Protein AF-A0A812S3Z8-F1 (afdb_monomer_lite)

Sequence (239 aa):
MDRTKMRLLTLVIVAVAAQEDAPPATSEAKTRRPIISTDILHGTAELFYDVYDSLHSKFLKAHIDKHSATLSASVSGILPDDPIVEVCKKLQCDASQVKDVHKTTQEKALEAWEAVKLKSTELQQQMTTYTHFVVDTFETALPQYAGLIVRTPGNLVLFVLYIAAAVYALVKLALVAFWIFWTLLCCLCCCGCCCLRRKSSKVAEDTSKKNGKASKAAEKGKAATAPAKETNKSNNKKK

Secondary structure (DSSP, 8-state):
--HHHHHHHHHHHHHHHTT------------PPPSS-HHHHHHHHHHHHHHHHHHIIIIIHHHHHHHHHHHHHHHHTTS-SSHHHHHHHHTT--HHHHHHHHHHHHHHHHHHHHHHHHHHHHHHHHHHHHHHHHHHHHHHH-GGGTT-S---HHHHHHHHHHHHHHHHHHHHHHHHHHHHHHHHHHHIIIIIIITTGGGS------------------------PPPP-----------

pLDDT: mean 72.19, std 15.16, range [44.44, 97.06]

Structure (mmCIF, N/CA/C/O backbone):
data_AF-A0A812S3Z8-F1
#
_entry.id   AF-A0A812S3Z8-F1
#
loop_
_atom_site.group_PDB
_atom_site.id
_atom_site.type_symbol
_atom_site.label_atom_id
_atom_site.label_alt_id
_atom_site.label_comp_id
_atom_site.label_asym_id
_atom_site.label_entity_id
_atom_site.label_seq_id
_atom_site.pdbx_PDB_ins_code
_atom_site.Cartn_x
_atom_site.Cartn_y
_atom_site.Cartn_z
_atom_site.occupancy
_atom_site.B_iso_or_equiv
_atom_site.auth_seq_id
_atom_site.auth_comp_id
_atom_site.auth_asym_id
_atom_site.auth_atom_id
_atom_site.pdbx_PDB_model_num
ATOM 1 N N . MET A 1 1 ? 31.245 -19.560 4.945 1.00 50.62 1 MET A N 1
ATOM 2 C CA . MET A 1 1 ? 30.011 -19.193 4.218 1.00 50.62 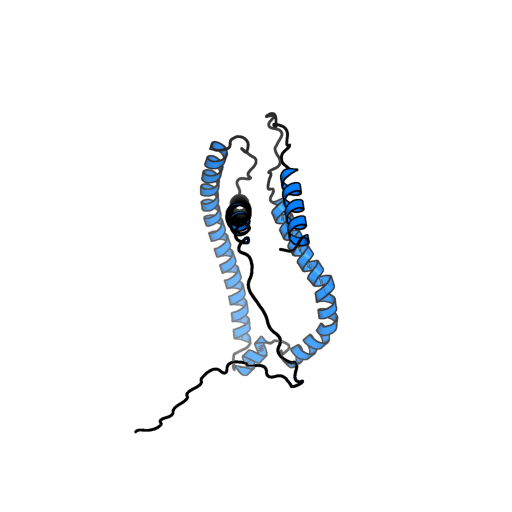1 MET A CA 1
ATOM 3 C C . MET A 1 1 ? 29.329 -20.488 3.808 1.00 50.62 1 MET A C 1
ATOM 5 O O . MET A 1 1 ? 29.957 -21.290 3.127 1.00 50.62 1 MET A O 1
ATOM 9 N N . ASP A 1 2 ? 28.132 -20.753 4.332 1.00 66.38 2 ASP A N 1
ATOM 10 C CA . ASP A 1 2 ? 27.430 -22.033 4.169 1.00 66.38 2 ASP A CA 1
ATOM 11 C C . ASP A 1 2 ? 27.135 -22.354 2.701 1.00 66.38 2 ASP A C 1
ATOM 13 O O . ASP A 1 2 ? 26.496 -21.567 1.998 1.00 66.38 2 ASP A O 1
ATOM 17 N N . ARG A 1 3 ? 27.554 -23.540 2.244 1.00 67.56 3 ARG A N 1
ATOM 18 C CA . ARG A 1 3 ? 27.317 -24.018 0.868 1.00 67.56 3 ARG A CA 1
ATOM 19 C C . ARG A 1 3 ? 25.825 -24.092 0.522 1.00 67.56 3 ARG A C 1
ATOM 21 O O . ARG A 1 3 ? 25.459 -23.959 -0.642 1.00 67.56 3 ARG A O 1
ATOM 28 N N . THR A 1 4 ? 24.965 -24.250 1.523 1.00 67.69 4 THR A N 1
ATOM 29 C CA . THR A 1 4 ? 23.501 -24.213 1.399 1.00 67.69 4 THR A CA 1
ATOM 30 C C . THR A 1 4 ? 22.976 -22.818 1.066 1.00 67.69 4 THR A C 1
ATOM 32 O O . THR A 1 4 ? 22.116 -22.697 0.198 1.00 67.69 4 THR A O 1
ATOM 35 N N . LYS A 1 5 ? 23.539 -21.754 1.654 1.00 63.69 5 LYS A N 1
ATOM 36 C CA . LYS A 1 5 ? 23.155 -20.367 1.328 1.00 63.69 5 LYS A CA 1
ATOM 37 C C . LYS A 1 5 ? 23.572 -19.982 -0.091 1.00 63.69 5 LYS A C 1
ATOM 39 O O . LYS A 1 5 ? 22.833 -19.284 -0.773 1.00 63.69 5 LYS A O 1
ATOM 44 N N . MET A 1 6 ? 24.719 -20.486 -0.553 1.00 63.62 6 MET A N 1
ATOM 45 C CA . MET A 1 6 ? 25.208 -20.218 -1.908 1.00 63.62 6 MET A CA 1
ATOM 46 C C . MET A 1 6 ? 24.320 -20.878 -2.972 1.00 63.62 6 MET A C 1
ATOM 48 O O . MET A 1 6 ? 23.959 -20.221 -3.939 1.00 63.62 6 MET A O 1
ATOM 52 N N . ARG A 1 7 ? 23.883 -22.128 -2.750 1.00 70.31 7 ARG A N 1
ATOM 53 C CA . ARG A 1 7 ? 22.978 -22.847 -3.668 1.00 70.31 7 ARG A CA 1
ATOM 54 C C . ARG A 1 7 ? 21.579 -22.237 -3.744 1.00 70.31 7 ARG A C 1
ATOM 56 O O . ARG A 1 7 ? 21.009 -22.186 -4.830 1.00 70.31 7 ARG A O 1
ATOM 63 N N . LEU A 1 8 ? 21.045 -21.753 -2.620 1.00 66.50 8 LEU A N 1
ATOM 64 C CA . LEU A 1 8 ? 19.741 -21.087 -2.603 1.00 66.50 8 LEU A CA 1
ATOM 65 C C . LEU A 1 8 ? 19.777 -19.783 -3.416 1.00 66.50 8 LEU A C 1
ATOM 67 O O . LEU A 1 8 ? 18.854 -19.497 -4.170 1.00 66.50 8 LEU A O 1
ATOM 71 N N . LEU A 1 9 ? 20.878 -19.031 -3.312 1.00 59.03 9 LEU A N 1
ATOM 72 C CA . LEU A 1 9 ? 21.059 -17.781 -4.047 1.00 59.03 9 LEU A CA 1
ATOM 73 C C . LEU A 1 9 ? 21.204 -18.018 -5.561 1.00 59.03 9 LEU A C 1
ATOM 75 O O . LEU A 1 9 ? 20.658 -17.256 -6.350 1.00 59.03 9 LEU A O 1
ATOM 79 N N . THR A 1 10 ? 21.885 -19.094 -5.978 1.00 61.84 10 THR A N 1
ATOM 80 C CA . THR A 1 10 ? 22.025 -19.441 -7.405 1.00 61.84 10 THR A CA 1
ATOM 81 C C . THR A 1 10 ? 20.696 -19.866 -8.033 1.00 61.84 10 THR A C 1
ATOM 83 O O . THR A 1 10 ? 20.413 -19.482 -9.163 1.00 61.84 10 THR A O 1
ATOM 86 N N . LEU A 1 11 ? 19.852 -20.607 -7.305 1.00 65.19 11 LEU A N 1
ATOM 87 C CA . LEU A 1 11 ? 18.536 -21.027 -7.803 1.00 65.19 11 LEU A CA 1
ATOM 88 C C . LEU A 1 11 ? 17.574 -19.849 -8.009 1.00 65.19 11 LEU A C 1
ATOM 90 O O . LEU A 1 11 ? 16.849 -19.827 -8.999 1.00 65.19 11 LEU A O 1
ATOM 94 N N . VAL A 1 12 ? 17.602 -18.849 -7.123 1.00 60.66 12 VAL A N 1
ATOM 95 C CA . VAL A 1 12 ? 16.755 -17.650 -7.258 1.00 60.66 12 VAL A CA 1
ATOM 96 C C . VAL A 1 12 ? 17.171 -16.800 -8.465 1.00 60.66 12 VAL A C 1
ATOM 98 O O . VAL A 1 12 ? 16.309 -16.277 -9.163 1.00 60.66 12 VAL A O 1
ATOM 101 N N . ILE A 1 13 ? 18.471 -16.704 -8.765 1.00 54.78 13 ILE A N 1
ATOM 102 C CA . ILE A 1 13 ? 18.969 -15.932 -9.918 1.00 54.78 13 ILE A CA 1
ATOM 103 C C . ILE A 1 13 ? 18.588 -16.600 -11.249 1.00 54.78 13 ILE A C 1
ATOM 105 O O . ILE A 1 13 ? 18.189 -15.911 -12.183 1.00 54.78 13 ILE A O 1
ATOM 109 N N . VAL A 1 14 ? 18.647 -17.935 -11.332 1.00 56.50 14 VAL A N 1
ATOM 110 C CA . VAL A 1 14 ? 18.248 -18.671 -12.548 1.00 56.50 14 VAL A CA 1
ATOM 111 C C . VAL A 1 14 ? 16.736 -18.588 -12.792 1.00 56.50 14 VAL A C 1
ATOM 113 O O . VAL A 1 14 ? 16.317 -18.495 -13.940 1.00 56.50 14 VAL A O 1
ATOM 116 N N . ALA A 1 15 ? 15.916 -18.553 -11.737 1.00 52.78 15 ALA A N 1
ATOM 117 C CA . ALA A 1 15 ? 14.465 -18.417 -11.876 1.00 52.78 15 ALA A CA 1
ATOM 118 C C . ALA A 1 15 ? 14.032 -17.036 -12.409 1.00 52.78 15 ALA A C 1
ATOM 120 O O . ALA A 1 15 ? 13.059 -16.955 -13.150 1.00 52.78 15 ALA A O 1
ATOM 121 N N . VAL A 1 16 ? 14.761 -15.964 -12.078 1.00 51.56 16 VAL A N 1
ATOM 122 C CA . VAL A 1 16 ? 14.449 -14.600 -12.553 1.00 51.56 16 VAL A CA 1
ATOM 123 C C . VAL A 1 16 ? 14.884 -14.382 -14.008 1.00 51.56 16 VAL A C 1
ATOM 125 O O . VAL A 1 16 ? 14.220 -13.654 -14.736 1.00 51.56 16 VAL A O 1
ATOM 128 N N . ALA A 1 17 ? 15.948 -15.047 -14.465 1.00 49.34 17 ALA A N 1
ATOM 129 C CA . ALA A 1 17 ? 16.428 -14.930 -15.845 1.00 49.34 17 ALA A CA 1
ATOM 130 C C . ALA A 1 17 ? 15.563 -15.682 -16.879 1.00 49.34 17 ALA A C 1
ATOM 132 O O . ALA A 1 17 ? 15.723 -15.472 -18.075 1.00 49.34 17 ALA A O 1
ATOM 133 N N . ALA A 1 18 ? 14.646 -16.552 -16.443 1.00 52.19 18 ALA A N 1
ATOM 134 C CA . ALA A 1 18 ? 13.796 -17.344 -17.335 1.00 52.19 18 ALA A CA 1
ATOM 135 C C . ALA A 1 18 ? 12.510 -16.619 -17.789 1.00 52.19 18 ALA A C 1
ATOM 137 O O . ALA A 1 18 ? 11.648 -17.246 -18.402 1.00 52.19 18 ALA A O 1
ATOM 138 N N . GLN A 1 19 ? 12.348 -15.327 -17.475 1.00 47.22 19 GLN A N 1
ATOM 139 C CA . GLN A 1 19 ? 11.093 -14.594 -17.685 1.00 47.22 19 GLN A CA 1
ATOM 140 C C . GLN A 1 19 ? 11.163 -13.488 -18.758 1.00 47.22 19 GLN A C 1
ATOM 142 O O . GLN A 1 19 ? 10.224 -12.703 -18.876 1.00 47.22 19 GLN A O 1
ATOM 147 N N . GLU A 1 20 ? 12.220 -13.447 -19.578 1.00 47.56 20 GLU A N 1
ATOM 148 C CA . GLU A 1 20 ? 12.406 -12.451 -20.651 1.00 47.56 20 GLU A CA 1
ATOM 149 C C . GLU A 1 20 ? 12.536 -13.072 -22.053 1.00 47.56 20 GLU A C 1
ATOM 151 O O . GLU A 1 20 ? 13.480 -12.800 -22.781 1.00 47.56 20 GLU A O 1
ATOM 156 N N . ASP A 1 21 ? 11.550 -13.866 -22.468 1.00 44.44 21 ASP A N 1
ATOM 157 C CA . ASP A 1 21 ? 11.331 -14.161 -23.892 1.00 44.44 21 ASP A CA 1
ATOM 158 C C . ASP A 1 21 ? 9.842 -13.993 -24.219 1.00 44.44 21 ASP A C 1
ATOM 160 O O . ASP A 1 21 ? 9.096 -14.943 -24.463 1.00 44.44 21 ASP A O 1
ATOM 164 N N . ALA A 1 22 ? 9.382 -12.740 -24.169 1.00 45.16 22 ALA A N 1
ATOM 165 C CA . ALA A 1 22 ? 8.110 -12.348 -24.761 1.00 45.16 22 ALA A CA 1
ATOM 166 C C . ALA A 1 22 ? 8.382 -11.816 -26.183 1.00 45.16 22 ALA A C 1
ATOM 168 O O . ALA A 1 22 ? 9.120 -10.839 -26.330 1.00 45.16 22 ALA A O 1
ATOM 169 N N . PRO A 1 23 ? 7.818 -12.429 -27.241 1.00 54.94 23 PRO A N 1
ATOM 170 C CA . PRO A 1 23 ? 8.034 -11.981 -28.614 1.00 54.94 23 PRO A CA 1
ATOM 171 C C . PRO A 1 23 ? 7.491 -10.556 -28.843 1.00 54.94 23 PRO A C 1
ATOM 173 O O . PRO A 1 23 ? 6.540 -10.142 -28.172 1.00 54.94 23 PRO A O 1
ATOM 176 N N . PRO A 1 24 ? 8.054 -9.801 -29.808 1.00 45.59 24 PRO A N 1
ATOM 177 C CA . PRO A 1 24 ? 7.653 -8.425 -30.084 1.00 45.59 24 PRO A CA 1
ATOM 178 C C . PRO A 1 24 ? 6.188 -8.367 -30.534 1.00 45.59 24 PRO A C 1
ATOM 180 O O . PRO A 1 24 ? 5.815 -8.879 -31.591 1.00 45.59 24 PRO A O 1
ATOM 183 N N . ALA A 1 25 ? 5.347 -7.743 -29.709 1.00 47.06 25 ALA A N 1
ATOM 184 C CA . ALA A 1 25 ? 3.919 -7.614 -29.954 1.00 47.06 25 ALA A CA 1
ATOM 185 C C . ALA A 1 25 ? 3.649 -6.665 -31.132 1.00 47.06 25 ALA A C 1
ATOM 187 O O . ALA A 1 25 ? 3.838 -5.452 -31.040 1.00 47.06 25 ALA A O 1
ATOM 188 N N . THR A 1 26 ? 3.165 -7.232 -32.233 1.00 46.78 26 THR A N 1
ATOM 189 C CA . THR A 1 26 ? 2.641 -6.513 -33.396 1.00 46.78 26 THR A CA 1
ATOM 190 C C . THR A 1 26 ? 1.361 -5.758 -33.008 1.00 46.78 26 THR A C 1
ATOM 192 O O . THR A 1 26 ? 0.506 -6.259 -32.275 1.00 46.78 26 THR A O 1
ATOM 195 N N . SER A 1 27 ? 1.266 -4.505 -33.446 1.00 51.41 27 SER A N 1
ATOM 196 C CA . SER A 1 27 ? 0.339 -3.478 -32.967 1.00 51.41 27 SER A CA 1
ATOM 197 C C . SER A 1 27 ? -1.053 -3.547 -33.604 1.00 51.41 27 SER A C 1
ATOM 199 O O . SER A 1 27 ? -1.431 -2.659 -34.367 1.00 51.41 27 SER A O 1
ATOM 201 N N . GLU A 1 28 ? -1.854 -4.550 -33.259 1.00 49.19 28 GLU A N 1
ATOM 202 C CA . GLU A 1 28 ? -3.303 -4.457 -33.464 1.00 49.19 28 GLU A CA 1
ATOM 203 C C . GLU A 1 28 ? -3.994 -4.176 -32.131 1.00 49.19 28 GLU A C 1
ATOM 205 O O . GLU A 1 28 ? -3.831 -4.906 -31.150 1.00 49.19 28 GLU A O 1
ATOM 210 N N . ALA A 1 29 ? -4.736 -3.065 -32.090 1.00 50.75 29 ALA A N 1
ATOM 211 C CA . ALA A 1 29 ? -5.465 -2.521 -30.947 1.00 50.75 29 ALA A CA 1
ATOM 212 C C . ALA A 1 29 ? -6.681 -3.387 -30.568 1.00 50.75 29 ALA A C 1
ATOM 214 O O . ALA A 1 29 ? -7.821 -2.934 -30.510 1.00 50.75 29 ALA A O 1
ATOM 215 N N . LYS A 1 30 ? -6.434 -4.669 -30.305 1.00 53.06 30 LYS A N 1
ATOM 216 C CA . LYS A 1 30 ? -7.368 -5.584 -29.664 1.00 53.06 30 LYS A CA 1
ATOM 217 C C . LYS A 1 30 ? -7.457 -5.145 -28.210 1.00 53.06 30 LYS A C 1
ATOM 219 O O . LYS A 1 30 ? -6.454 -5.225 -27.509 1.00 53.06 30 LYS A O 1
ATOM 224 N N . THR A 1 31 ? -8.617 -4.631 -27.810 1.00 53.50 31 THR A N 1
ATOM 225 C CA . THR A 1 31 ? -9.015 -4.156 -26.474 1.00 53.50 31 THR A CA 1
ATOM 226 C C . THR A 1 31 ? -8.133 -4.751 -25.369 1.00 53.50 31 THR A C 1
ATOM 228 O O . THR A 1 31 ? -8.383 -5.857 -24.881 1.00 53.50 31 THR A O 1
ATOM 231 N N . ARG A 1 32 ? -7.018 -4.076 -25.056 1.00 56.12 32 ARG A N 1
ATOM 232 C CA . ARG A 1 32 ? -5.997 -4.628 -24.161 1.00 56.12 32 ARG A CA 1
ATOM 233 C C . ARG A 1 32 ? -6.583 -4.621 -22.758 1.00 56.12 32 ARG A C 1
ATOM 235 O O . ARG A 1 32 ? -7.008 -3.578 -22.269 1.00 56.12 32 ARG A O 1
ATOM 242 N N . ARG A 1 33 ? -6.649 -5.798 -22.131 1.00 56.41 33 ARG A N 1
ATOM 243 C CA . ARG A 1 33 ? -7.042 -5.894 -20.725 1.00 56.41 33 ARG A CA 1
ATOM 244 C C . ARG A 1 33 ? -6.019 -5.093 -19.912 1.00 56.41 33 ARG A C 1
ATOM 246 O O . ARG A 1 33 ? -4.823 -5.279 -20.147 1.00 56.41 33 ARG A O 1
ATOM 253 N N . PRO A 1 34 ? -6.458 -4.193 -19.021 1.00 58.97 34 PRO A N 1
ATOM 254 C CA . PRO A 1 34 ? -5.532 -3.410 -18.218 1.00 58.97 34 PRO A CA 1
ATOM 255 C C . PRO A 1 34 ? -4.611 -4.354 -17.440 1.00 58.97 34 PRO A C 1
ATOM 257 O O . PRO A 1 34 ? -5.092 -5.294 -16.809 1.00 58.97 34 PRO A O 1
ATOM 260 N N . ILE A 1 35 ? -3.293 -4.122 -17.516 1.00 58.84 35 ILE A N 1
ATOM 261 C CA . ILE A 1 35 ? -2.267 -4.986 -16.887 1.00 58.84 35 ILE A CA 1
ATOM 262 C C . ILE A 1 35 ? -2.474 -5.062 -15.368 1.00 58.84 35 ILE A C 1
ATOM 264 O O . ILE A 1 35 ? -2.126 -6.055 -14.737 1.00 58.84 35 ILE A O 1
ATOM 268 N N . ILE A 1 36 ? -3.077 -4.023 -14.791 1.00 58.09 36 ILE A N 1
ATOM 269 C CA . ILE A 1 36 ? -3.474 -3.966 -13.390 1.00 58.09 36 ILE A CA 1
ATOM 270 C C . ILE A 1 36 ? -4.951 -3.582 -13.375 1.00 58.09 36 ILE A C 1
ATOM 272 O O . ILE A 1 36 ? -5.303 -2.401 -13.410 1.00 58.09 36 ILE A O 1
ATOM 276 N N . SER A 1 37 ? -5.828 -4.584 -13.407 1.00 58.84 37 SER A N 1
ATOM 277 C CA . SER A 1 37 ? -7.241 -4.356 -13.137 1.00 58.84 37 SER A CA 1
ATOM 278 C C . SER A 1 37 ? -7.448 -4.192 -11.633 1.00 58.84 37 SER A C 1
ATOM 280 O O . SER A 1 37 ? -6.716 -4.746 -10.806 1.00 58.84 37 SER A O 1
ATOM 282 N N . THR A 1 38 ? -8.484 -3.444 -11.262 1.00 59.53 38 THR A N 1
ATOM 283 C CA . THR A 1 38 ? -8.976 -3.405 -9.882 1.00 59.53 38 THR A CA 1
ATOM 284 C C . THR A 1 38 ? -9.355 -4.794 -9.367 1.00 59.53 38 THR A C 1
ATOM 286 O O . THR A 1 38 ? -9.525 -4.929 -8.167 1.00 59.53 38 THR A O 1
ATOM 289 N N . ASP A 1 39 ? -9.421 -5.829 -10.213 1.00 58.22 39 ASP A N 1
ATOM 290 C CA . ASP A 1 39 ? -9.592 -7.226 -9.794 1.00 58.22 39 ASP A CA 1
ATOM 291 C C . ASP A 1 39 ? -8.400 -7.756 -9.002 1.00 58.22 39 ASP A C 1
ATOM 293 O O . ASP A 1 39 ? -8.585 -8.629 -8.169 1.00 58.22 39 ASP A O 1
ATOM 297 N N . ILE A 1 40 ? -7.182 -7.233 -9.195 1.00 63.47 40 ILE A N 1
ATOM 298 C CA . ILE A 1 40 ? -6.077 -7.575 -8.290 1.00 63.47 40 ILE A CA 1
ATOM 299 C C . ILE A 1 40 ? -6.363 -6.982 -6.917 1.00 63.47 40 ILE A C 1
ATOM 301 O O . ILE A 1 40 ? -6.156 -7.652 -5.921 1.00 63.47 40 ILE A O 1
ATOM 3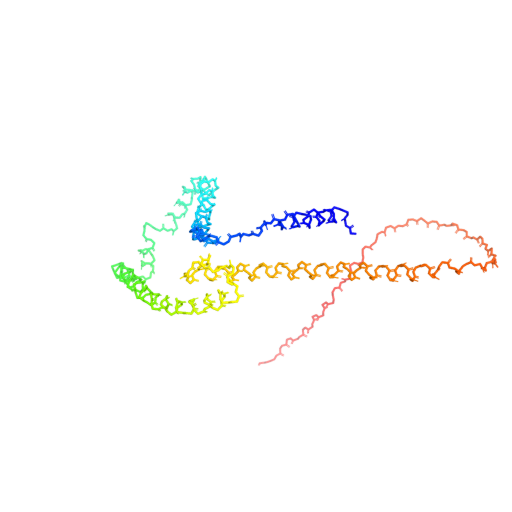05 N N . LEU A 1 41 ? -6.878 -5.757 -6.835 1.00 57.34 41 LEU A N 1
ATOM 306 C CA . LEU A 1 41 ? -7.222 -5.129 -5.560 1.00 57.34 41 LEU A CA 1
ATOM 307 C C . LEU A 1 41 ? -8.439 -5.772 -4.897 1.00 57.34 41 LEU A C 1
ATOM 309 O O . LEU A 1 41 ? -8.373 -6.070 -3.713 1.00 57.34 41 LEU A O 1
ATOM 313 N N . HIS A 1 42 ? -9.512 -6.012 -5.646 1.00 67.81 42 HIS A N 1
ATOM 314 C CA . HIS A 1 42 ? -10.688 -6.730 -5.171 1.00 67.81 42 HIS A CA 1
ATOM 315 C C . HIS A 1 42 ? -10.331 -8.165 -4.818 1.00 67.81 42 HIS A C 1
ATOM 317 O O . HIS A 1 42 ? -10.673 -8.590 -3.732 1.00 67.81 42 HIS A O 1
ATOM 323 N N . GLY A 1 43 ? -9.536 -8.850 -5.635 1.00 68.62 43 GLY A N 1
ATOM 324 C CA . GLY A 1 43 ? -9.033 -10.188 -5.346 1.00 68.62 43 GLY A CA 1
ATOM 325 C C . GLY A 1 43 ? -8.071 -10.220 -4.160 1.00 68.62 43 GLY A C 1
ATOM 326 O O . GLY A 1 43 ? -8.085 -11.176 -3.402 1.00 68.62 43 GLY A O 1
ATOM 327 N N . THR A 1 44 ? -7.267 -9.176 -3.931 1.00 59.97 44 THR A N 1
ATOM 328 C CA . THR A 1 44 ? -6.403 -9.089 -2.740 1.00 59.97 44 THR A CA 1
ATOM 329 C C . THR A 1 44 ? -7.224 -8.727 -1.506 1.00 59.97 44 THR A C 1
ATOM 331 O O . THR A 1 44 ? -6.963 -9.257 -0.436 1.00 59.97 44 THR A O 1
ATOM 334 N N . ALA A 1 45 ? -8.225 -7.853 -1.624 1.00 62.16 45 ALA A N 1
ATOM 335 C CA . ALA A 1 45 ? -9.149 -7.531 -0.543 1.00 62.16 45 ALA A CA 1
ATOM 336 C C . ALA A 1 45 ? -10.005 -8.749 -0.178 1.00 62.16 45 ALA A C 1
ATOM 338 O O . ALA A 1 45 ? -10.107 -9.059 1.000 1.00 62.16 45 ALA A O 1
ATOM 339 N N . GLU A 1 46 ? -10.539 -9.473 -1.162 1.00 70.94 46 GLU A N 1
ATOM 340 C CA . GLU A 1 46 ? -11.194 -10.773 -1.000 1.00 70.94 46 GLU A CA 1
ATOM 341 C C . GLU A 1 46 ? -10.230 -11.782 -0.393 1.00 70.94 46 GLU A C 1
ATOM 343 O O . GLU A 1 46 ? -10.597 -12.418 0.575 1.00 70.94 46 GLU A O 1
ATOM 348 N N . LEU A 1 47 ? -8.968 -11.849 -0.827 1.00 68.75 47 LEU A N 1
ATOM 349 C CA . LEU A 1 47 ? -7.958 -12.696 -0.188 1.00 68.75 47 LEU A CA 1
ATOM 350 C C . LEU A 1 47 ? -7.732 -12.296 1.277 1.00 68.75 47 LEU A C 1
ATOM 352 O O . LEU A 1 47 ? -7.603 -13.162 2.131 1.00 68.75 47 LEU A O 1
ATOM 356 N N . PHE A 1 48 ? -7.685 -11.003 1.603 1.00 63.19 48 PHE A N 1
ATOM 357 C CA . PHE A 1 48 ? -7.580 -10.540 2.987 1.00 63.19 48 PHE A CA 1
ATOM 358 C C . PHE A 1 48 ? -8.839 -10.868 3.789 1.00 63.19 48 PHE A C 1
ATOM 360 O O . PHE A 1 48 ? -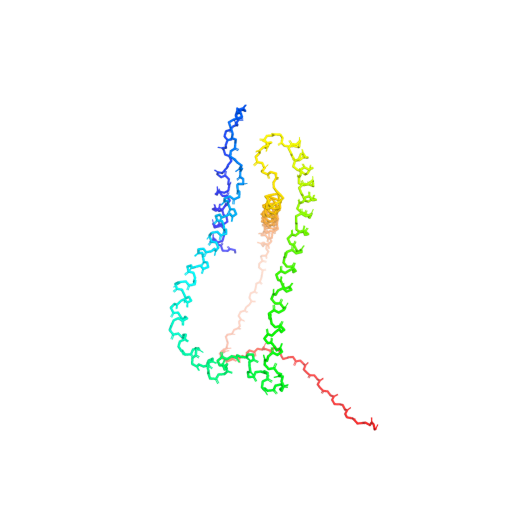8.710 -11.275 4.942 1.00 63.19 48 PHE A O 1
ATOM 367 N N . TYR A 1 49 ? -10.027 -10.733 3.199 1.00 75.62 49 TYR A N 1
ATOM 368 C CA . TYR A 1 49 ? -11.294 -11.125 3.810 1.00 75.62 49 TYR A CA 1
ATOM 369 C C . TYR A 1 49 ? -11.388 -12.638 3.988 1.00 75.62 49 TYR A C 1
ATOM 371 O O . TYR A 1 49 ? -11.807 -13.064 5.050 1.00 75.62 49 TYR A O 1
ATOM 379 N N . ASP A 1 50 ? -10.916 -13.441 3.042 1.00 80.12 50 ASP A N 1
ATOM 380 C CA . ASP A 1 50 ? -10.863 -14.901 3.101 1.00 80.12 50 ASP A CA 1
ATOM 381 C C . ASP A 1 50 ? -9.805 -15.376 4.094 1.00 80.12 50 ASP A C 1
ATOM 383 O O . ASP A 1 50 ? -10.016 -16.342 4.818 1.00 80.12 50 ASP A O 1
ATOM 387 N N . VAL A 1 51 ? -8.653 -14.707 4.176 1.00 65.06 51 VAL A N 1
ATOM 388 C CA . VAL A 1 51 ? -7.626 -14.985 5.189 1.00 65.06 51 VAL A CA 1
ATOM 389 C C . VAL A 1 51 ? -8.153 -14.612 6.567 1.00 65.06 51 VAL A C 1
ATOM 391 O O . VAL A 1 51 ? -8.001 -15.403 7.497 1.00 65.06 51 VAL A O 1
ATOM 394 N N . TYR A 1 52 ? -8.796 -13.450 6.702 1.00 78.69 52 TYR A N 1
ATOM 395 C CA . TYR A 1 52 ? -9.454 -13.028 7.933 1.00 78.69 52 TYR A CA 1
ATOM 396 C C . TYR A 1 52 ? -10.574 -13.990 8.316 1.00 78.69 52 TYR A C 1
ATOM 398 O O . TYR A 1 52 ? -10.604 -14.428 9.457 1.00 78.69 52 TYR A O 1
ATOM 406 N N . ASP A 1 53 ? -11.449 -14.368 7.389 1.00 86.19 53 ASP A N 1
ATOM 407 C CA . ASP A 1 53 ? -12.574 -15.267 7.627 1.00 86.19 53 ASP A CA 1
ATOM 408 C C . ASP A 1 53 ? -12.100 -16.696 7.885 1.00 86.19 53 ASP A C 1
ATOM 410 O O . ASP A 1 53 ? -12.621 -17.364 8.765 1.00 86.19 53 ASP A O 1
ATOM 414 N N . SER A 1 54 ? -11.045 -17.170 7.227 1.00 73.94 54 SER A N 1
ATOM 415 C CA . SER A 1 54 ? -10.427 -18.477 7.491 1.00 73.94 54 SER A CA 1
ATOM 416 C C . SER A 1 54 ? -9.718 -18.499 8.848 1.00 73.94 54 SER A C 1
ATOM 418 O O . SER A 1 54 ? -9.862 -19.460 9.605 1.00 73.94 54 SER A O 1
ATOM 420 N N . LEU A 1 55 ? -9.010 -17.427 9.225 1.00 68.75 55 LEU A N 1
ATOM 421 C CA . LEU A 1 55 ? -8.477 -17.250 10.582 1.00 68.75 55 LEU A CA 1
ATOM 422 C C . LEU A 1 55 ? -9.610 -17.187 11.606 1.00 68.75 55 LEU A C 1
ATOM 424 O O . LEU A 1 55 ? -9.560 -17.869 12.633 1.00 68.75 55 LEU A O 1
ATOM 428 N N . HIS A 1 56 ? -10.638 -16.393 11.317 1.00 88.69 56 HIS A N 1
ATOM 429 C CA . HIS A 1 56 ? -11.769 -16.187 12.196 1.00 88.69 56 HIS A CA 1
ATOM 430 C C . HIS A 1 56 ? -12.541 -17.491 12.383 1.00 88.69 56 HIS A C 1
ATOM 432 O O . HIS A 1 56 ? -12.725 -17.917 13.508 1.00 88.69 56 HIS A O 1
ATOM 438 N N . SER A 1 57 ? -12.916 -18.190 11.319 1.00 81.75 57 SER A N 1
ATOM 439 C CA . SER A 1 57 ? -13.698 -19.430 11.351 1.00 81.75 57 SER A CA 1
ATOM 440 C C . SER A 1 57 ? -12.918 -20.647 11.855 1.00 81.75 57 SER A C 1
ATOM 442 O O . SER A 1 57 ? -13.482 -21.445 12.603 1.00 81.75 57 SER A O 1
ATOM 444 N N . LYS A 1 58 ? -11.635 -20.815 11.497 1.00 82.56 58 LYS A N 1
ATOM 445 C CA . LYS A 1 58 ? -10.864 -22.019 11.872 1.00 82.56 58 LYS A CA 1
ATOM 446 C C . LYS A 1 58 ? -10.151 -21.901 13.209 1.00 82.56 58 LYS A C 1
ATOM 448 O O . LYS A 1 58 ? -10.071 -22.890 13.932 1.00 82.56 58 LYS A O 1
ATOM 453 N N . PHE A 1 59 ? -9.614 -20.727 13.533 1.00 81.56 59 PHE A N 1
ATOM 454 C CA . PHE A 1 59 ? -8.799 -20.545 14.737 1.00 81.56 59 PHE A CA 1
ATOM 455 C C . PHE A 1 59 ? -9.553 -19.801 15.826 1.00 81.56 59 PHE A C 1
ATOM 457 O O . PHE A 1 59 ? -9.610 -20.269 16.964 1.00 81.56 59 PHE A O 1
ATOM 464 N N . LEU A 1 60 ? -10.146 -18.656 15.489 1.00 82.69 60 LEU A N 1
ATOM 465 C CA . LEU A 1 60 ? -10.800 -17.831 16.497 1.00 82.69 60 LEU A CA 1
ATOM 466 C C . LEU A 1 60 ? -12.164 -18.386 16.880 1.00 82.69 60 LEU A C 1
ATOM 468 O O . LEU A 1 60 ? -12.449 -18.410 18.058 1.00 82.69 60 LEU A O 1
ATOM 472 N N . LYS A 1 61 ? -12.983 -18.893 15.961 1.00 87.31 61 LYS A N 1
ATOM 473 C CA . LYS A 1 61 ? -14.374 -19.272 16.231 1.00 87.31 61 LYS A CA 1
ATOM 474 C C . LYS A 1 61 ? -14.452 -20.431 17.208 1.00 87.31 61 LYS A C 1
ATOM 476 O O . LYS A 1 61 ? -15.174 -20.329 18.179 1.00 87.31 61 LYS A O 1
ATOM 481 N N . ALA A 1 62 ? -13.645 -21.479 17.039 1.00 87.06 62 ALA A N 1
ATOM 482 C CA . ALA A 1 62 ? -13.608 -22.581 18.001 1.00 87.06 62 ALA A CA 1
ATOM 483 C C . ALA A 1 62 ? -13.115 -22.130 19.390 1.00 87.06 62 ALA A C 1
ATOM 485 O O . ALA A 1 62 ? -13.607 -22.608 20.411 1.00 87.06 62 ALA A O 1
ATOM 486 N N . HIS A 1 63 ? -12.156 -21.200 19.445 1.00 83.62 63 HIS A N 1
ATOM 487 C CA . HIS A 1 63 ? -11.631 -20.675 20.705 1.00 83.62 63 HIS A CA 1
ATOM 488 C C . HIS A 1 63 ? -12.590 -19.669 21.356 1.00 83.62 63 HIS A C 1
ATOM 490 O O . HIS A 1 63 ? -12.746 -19.665 22.574 1.00 83.62 63 HIS A O 1
ATOM 496 N N . ILE A 1 64 ? -13.253 -18.845 20.548 1.00 87.75 64 ILE A N 1
ATOM 497 C CA . ILE A 1 64 ? -14.313 -17.929 20.942 1.00 87.75 64 ILE A CA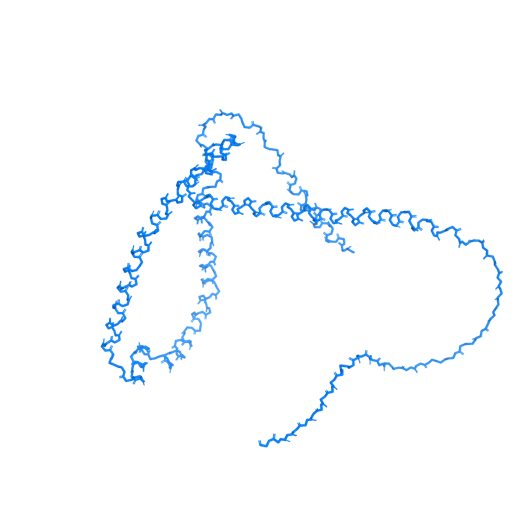 1
ATOM 498 C C . ILE A 1 64 ? -15.474 -18.771 21.431 1.00 87.75 64 ILE A C 1
ATOM 500 O O . ILE A 1 64 ? -15.789 -18.630 22.583 1.00 87.75 64 ILE A O 1
ATOM 504 N N . ASP A 1 65 ? -16.036 -19.713 20.682 1.00 92.19 65 ASP A N 1
ATOM 505 C CA . ASP A 1 65 ? -17.178 -20.532 21.115 1.00 92.19 65 ASP A CA 1
ATOM 506 C C . ASP A 1 65 ? -16.879 -21.341 22.388 1.00 92.19 65 ASP A C 1
ATOM 508 O O . ASP A 1 65 ? -17.721 -21.443 23.280 1.00 92.19 65 ASP A O 1
ATOM 512 N N . LYS A 1 66 ? -15.659 -21.876 22.527 1.00 92.00 66 LYS A N 1
ATOM 513 C CA . LYS A 1 66 ? -15.253 -22.622 23.729 1.00 92.00 66 LYS A CA 1
ATOM 514 C C . LYS A 1 66 ? -15.096 -21.730 24.958 1.00 92.00 66 LYS A C 1
ATOM 516 O O . LYS A 1 66 ? -15.378 -22.170 26.070 1.00 92.00 66 LYS A O 1
ATOM 521 N N . HIS A 1 67 ? -14.626 -20.500 24.770 1.00 87.75 67 HIS A N 1
ATOM 522 C CA . HIS A 1 67 ? -14.403 -19.557 25.860 1.00 87.75 67 HIS A CA 1
ATOM 523 C C . HIS A 1 67 ? -15.463 -18.464 25.934 1.00 87.75 67 HIS A C 1
ATOM 525 O O . HIS A 1 67 ? -15.388 -17.670 26.854 1.00 87.75 67 HIS A O 1
ATOM 531 N N . SER A 1 68 ? -16.451 -18.411 25.045 1.00 86.44 68 SER A N 1
ATOM 532 C CA . SER A 1 68 ? -17.416 -17.313 24.932 1.00 86.44 68 SER A CA 1
ATOM 533 C C . SER A 1 68 ? -18.382 -17.366 26.083 1.00 86.44 68 SER A C 1
ATOM 535 O O . SER A 1 68 ? -18.720 -16.315 26.584 1.00 86.44 68 SER A O 1
ATOM 537 N N . ALA A 1 69 ? -18.748 -18.553 26.569 1.00 85.31 69 ALA A N 1
ATOM 538 C CA . ALA A 1 69 ? -19.524 -18.701 27.794 1.00 85.31 69 ALA A CA 1
ATOM 539 C C . ALA A 1 69 ? -18.712 -18.293 29.035 1.00 85.31 69 ALA A C 1
ATOM 541 O O . ALA A 1 69 ? -19.247 -17.685 29.953 1.00 85.31 69 ALA A O 1
ATOM 542 N N . THR A 1 70 ? -17.406 -18.586 29.075 1.00 86.50 70 THR A N 1
ATOM 543 C CA . THR A 1 70 ? -16.533 -18.183 30.192 1.00 86.50 70 THR A CA 1
ATOM 544 C C . THR A 1 70 ? -16.236 -16.685 30.157 1.00 86.50 70 THR A C 1
ATOM 546 O O . THR A 1 70 ? -16.273 -16.032 31.194 1.00 86.50 70 THR A O 1
ATOM 549 N N . LEU A 1 71 ? -15.976 -16.133 28.972 1.00 81.19 71 LEU A N 1
ATOM 550 C CA . LEU A 1 71 ? -15.814 -14.710 28.708 1.00 81.19 71 LEU A CA 1
ATOM 551 C C . LEU A 1 71 ? -17.123 -13.997 28.965 1.00 81.19 71 LEU A C 1
ATOM 553 O O . LEU A 1 71 ? -17.091 -13.028 29.691 1.00 81.19 71 LEU A O 1
ATOM 557 N N . SER A 1 72 ? -18.260 -14.475 28.463 1.00 79.06 72 SER A N 1
ATOM 558 C CA . SER A 1 72 ? -19.554 -13.847 28.703 1.00 79.06 72 SER A CA 1
ATOM 559 C C . SER A 1 72 ? -19.924 -13.928 30.166 1.00 79.06 72 SER A C 1
ATOM 561 O O . SER A 1 72 ? -20.414 -12.934 30.642 1.00 79.06 72 SER A O 1
ATOM 563 N N . ALA A 1 73 ? -19.647 -15.018 30.893 1.00 82.50 73 ALA A N 1
ATOM 564 C CA . ALA A 1 73 ? -19.891 -15.104 32.336 1.00 82.50 73 ALA A CA 1
ATOM 565 C C . ALA A 1 73 ? -18.957 -14.188 33.147 1.00 82.50 73 ALA A C 1
ATOM 567 O O . ALA A 1 73 ? -19.387 -13.541 34.100 1.00 82.50 73 ALA A O 1
ATOM 568 N N . SER A 1 74 ? -17.680 -14.105 32.758 1.00 79.69 74 SER A N 1
ATOM 569 C CA . SER A 1 74 ? -16.702 -13.212 33.401 1.00 79.69 74 SER A CA 1
ATOM 570 C C . SER A 1 74 ? -16.994 -11.748 33.078 1.00 79.69 74 SER A C 1
ATOM 572 O O . SER A 1 74 ? -16.854 -10.882 33.931 1.00 79.69 74 SER A O 1
ATOM 574 N N . VAL A 1 75 ? -17.430 -11.478 31.850 1.00 77.00 75 VAL A N 1
ATOM 575 C CA . VAL A 1 75 ? -17.833 -10.164 31.362 1.00 77.00 75 VAL A CA 1
ATOM 576 C C . VAL A 1 75 ? -19.189 -9.807 31.935 1.00 77.00 75 VAL A C 1
ATOM 578 O O . VAL A 1 75 ? -19.299 -8.703 32.395 1.00 77.00 75 VAL A O 1
ATOM 581 N N . SER A 1 76 ? -20.183 -10.680 32.048 1.00 69.38 76 SER A N 1
ATOM 582 C CA . SER A 1 76 ? -21.489 -10.346 32.640 1.00 69.38 76 SER A CA 1
ATOM 583 C C . SER A 1 76 ? -21.423 -10.153 34.158 1.00 69.38 76 SER A C 1
ATOM 585 O O . SER A 1 76 ? -22.310 -9.549 34.746 1.00 69.38 76 SER A O 1
ATOM 587 N N . GLY A 1 77 ? -20.371 -10.659 34.812 1.00 69.56 77 GLY A N 1
ATOM 588 C CA . GLY A 1 77 ? -20.071 -10.348 36.212 1.00 69.56 77 GLY A CA 1
ATOM 589 C C . GLY A 1 77 ? -19.333 -9.016 36.419 1.00 69.56 77 GLY A C 1
ATOM 590 O O . GLY A 1 77 ? -19.279 -8.529 37.545 1.00 69.56 77 GLY A O 1
ATOM 591 N N . ILE A 1 78 ? -18.746 -8.438 35.362 1.00 72.50 78 ILE A N 1
ATOM 592 C CA . ILE A 1 78 ? -17.912 -7.218 35.412 1.00 72.50 78 ILE A CA 1
ATOM 593 C C . ILE A 1 78 ? -18.557 -6.050 34.648 1.00 72.50 78 ILE A C 1
ATOM 595 O O . ILE A 1 78 ? -18.444 -4.895 35.054 1.00 72.50 78 ILE A O 1
ATOM 599 N N . LEU A 1 79 ? -19.198 -6.357 33.528 1.00 53.66 79 LEU A N 1
ATOM 600 C CA . LEU A 1 79 ? -20.026 -5.506 32.702 1.00 53.66 79 LEU A CA 1
ATOM 601 C C . LEU A 1 79 ? -21.492 -5.823 33.034 1.00 53.66 79 LEU A C 1
ATOM 603 O O . LEU A 1 79 ? -21.941 -6.951 32.832 1.00 53.66 79 LEU A O 1
ATOM 607 N N . PRO A 1 80 ? -22.247 -4.833 33.501 1.00 68.44 80 PRO A N 1
ATOM 608 C CA . PRO A 1 80 ? -23.691 -4.939 33.686 1.00 68.44 80 PRO A CA 1
ATOM 609 C C . PRO A 1 80 ? -24.389 -5.092 32.325 1.00 68.44 80 PRO A C 1
ATOM 611 O O . PRO A 1 80 ? -23.813 -4.753 31.288 1.00 68.44 80 PRO A O 1
ATOM 614 N N . ASP A 1 81 ? -25.665 -5.494 32.337 1.00 72.75 81 ASP A N 1
ATOM 615 C CA . ASP A 1 81 ? -26.517 -5.605 31.135 1.00 72.75 81 ASP A CA 1
ATOM 616 C C . ASP A 1 81 ? -26.539 -4.332 30.266 1.00 72.75 81 ASP A C 1
ATOM 618 O O . ASP A 1 81 ? -26.796 -4.392 29.066 1.00 72.75 81 ASP A O 1
ATOM 622 N N . ASP A 1 82 ? -26.241 -3.172 30.857 1.00 67.62 82 ASP A N 1
ATOM 623 C CA . ASP A 1 82 ? -26.081 -1.910 30.144 1.00 67.62 82 ASP A CA 1
ATOM 624 C C . ASP A 1 82 ? -24.857 -1.174 30.744 1.00 67.62 82 ASP A C 1
ATOM 626 O O . ASP A 1 82 ? -24.990 -0.469 31.754 1.00 67.62 82 ASP A O 1
ATOM 630 N N . PRO A 1 83 ? -23.630 -1.359 30.199 1.00 71.62 83 PRO A N 1
ATOM 631 C CA . PRO A 1 83 ? -22.386 -0.804 30.764 1.00 71.62 83 PRO A CA 1
ATOM 632 C C . PRO A 1 83 ? -22.440 0.717 30.902 1.00 71.62 83 PRO A C 1
ATOM 634 O O . PRO A 1 83 ? -21.791 1.302 31.767 1.00 71.62 83 PRO A O 1
ATOM 637 N N . ILE A 1 84 ? -23.285 1.355 30.098 1.00 68.88 84 ILE A N 1
ATOM 638 C CA . ILE A 1 84 ? -23.550 2.786 30.132 1.00 68.88 84 ILE A CA 1
ATOM 639 C C . ILE A 1 84 ? -24.363 3.169 31.377 1.00 68.88 84 ILE A C 1
ATOM 641 O O . ILE A 1 84 ? -24.069 4.184 32.008 1.00 68.88 84 ILE A O 1
ATOM 645 N N . VAL A 1 85 ? -25.350 2.361 31.775 1.00 70.94 85 VAL A N 1
ATOM 646 C CA . VAL A 1 85 ? -26.240 2.655 32.912 1.00 70.94 85 VAL A CA 1
ATOM 647 C C . VAL A 1 85 ? -25.508 2.526 34.242 1.00 70.94 85 VAL A C 1
ATOM 649 O O . VAL A 1 85 ? -25.719 3.346 35.132 1.00 70.94 85 VAL A O 1
ATOM 652 N N . GLU A 1 86 ? -24.616 1.553 34.404 1.00 71.12 86 GLU A N 1
ATOM 653 C CA . GLU A 1 86 ? -23.898 1.389 35.675 1.00 71.12 86 GLU A CA 1
ATOM 654 C C . GLU A 1 86 ? -22.718 2.353 35.818 1.00 71.12 86 GLU A C 1
ATOM 656 O O . GLU A 1 86 ? -22.456 2.840 36.920 1.00 71.12 86 GLU A O 1
ATOM 661 N N . VAL A 1 87 ? -22.057 2.709 34.710 1.00 76.62 87 VAL A N 1
ATOM 662 C CA . VAL A 1 87 ? -21.105 3.828 34.694 1.00 76.62 87 VAL A CA 1
ATOM 663 C C . VAL A 1 87 ? -21.837 5.141 34.997 1.00 76.62 87 VAL A C 1
ATOM 665 O O . VAL A 1 87 ? -21.363 5.898 35.842 1.00 76.62 87 VAL A O 1
ATOM 668 N N . CYS A 1 88 ? -23.036 5.371 34.438 1.00 76.00 88 CYS A N 1
ATOM 669 C CA . CYS A 1 88 ? -23.886 6.510 34.821 1.00 76.00 88 CYS A CA 1
ATOM 670 C C . CYS A 1 88 ? -24.252 6.487 36.302 1.00 76.00 88 CYS A C 1
ATOM 672 O O . CYS A 1 88 ? -24.152 7.510 36.971 1.00 76.00 88 CYS A O 1
ATOM 674 N N . LYS A 1 89 ? -24.636 5.325 36.840 1.00 77.69 89 LYS A N 1
ATOM 675 C CA . LYS A 1 89 ? -25.012 5.169 38.249 1.00 77.69 89 LYS A CA 1
ATOM 676 C C . LYS A 1 89 ? -23.835 5.455 39.187 1.00 77.69 89 LYS A C 1
ATOM 678 O O . LYS A 1 89 ? -24.035 6.080 40.225 1.00 77.69 89 LYS A O 1
ATOM 683 N N . LYS A 1 90 ? -22.611 5.057 38.815 1.00 82.38 90 LYS A N 1
ATOM 684 C CA . LYS A 1 90 ? -21.377 5.383 39.558 1.00 82.38 90 LYS A CA 1
ATOM 685 C C . LYS A 1 90 ? -20.985 6.856 39.450 1.00 82.38 90 LYS A C 1
ATOM 687 O O . LYS A 1 90 ? -20.439 7.399 40.403 1.00 82.38 90 LYS A O 1
ATOM 692 N N . LEU A 1 91 ? -21.272 7.495 38.321 1.00 81.44 91 LEU A N 1
ATOM 693 C CA . LEU A 1 91 ? -20.974 8.907 38.071 1.00 81.44 91 LEU A CA 1
ATOM 694 C C . LEU A 1 91 ? -22.138 9.849 38.426 1.00 81.44 91 LEU A C 1
ATOM 696 O O . LEU A 1 91 ? -22.047 11.040 38.149 1.00 81.44 91 LEU A O 1
ATOM 700 N N . GLN A 1 92 ? -23.226 9.331 39.013 1.00 85.00 92 GLN A N 1
ATOM 701 C CA . GLN A 1 92 ? -24.464 10.074 39.299 1.00 85.00 92 GLN A CA 1
ATOM 702 C C . GLN A 1 92 ? -25.000 10.861 38.087 1.00 85.00 92 GLN A C 1
ATOM 704 O O . GLN A 1 92 ? -25.532 11.960 38.222 1.00 85.00 92 GLN A O 1
ATOM 709 N N . CYS A 1 93 ? -24.850 10.299 36.889 1.00 80.00 93 CYS A N 1
ATOM 710 C CA . CYS A 1 93 ? -25.369 10.870 35.652 1.00 80.00 93 CYS A CA 1
ATOM 711 C C . CYS A 1 93 ? -26.787 10.352 35.390 1.00 80.00 93 CYS A C 1
ATOM 713 O O . CYS A 1 93 ? -27.087 9.184 35.650 1.00 80.00 93 CYS A O 1
ATOM 715 N N . ASP A 1 94 ? -27.649 11.198 34.830 1.00 83.44 94 ASP A N 1
ATOM 716 C CA . ASP A 1 94 ? -28.990 10.792 34.425 1.00 83.44 94 ASP A CA 1
ATOM 717 C C . ASP A 1 94 ? -28.901 9.882 33.186 1.00 83.44 94 ASP A C 1
ATOM 719 O O . ASP A 1 94 ? -28.407 10.282 32.129 1.00 83.44 94 ASP A O 1
ATOM 723 N N . ALA A 1 95 ? -29.344 8.627 33.312 1.00 76.19 95 ALA A N 1
ATOM 724 C CA . ALA A 1 95 ? -29.242 7.638 32.236 1.00 76.19 95 ALA A CA 1
ATOM 725 C C . ALA A 1 95 ? -30.016 8.060 30.972 1.00 76.19 95 ALA A C 1
ATOM 727 O O . ALA A 1 95 ? -29.666 7.633 29.867 1.00 76.19 95 ALA A O 1
ATOM 728 N N . SER A 1 96 ? -31.038 8.910 31.125 1.00 79.12 96 SER A N 1
ATOM 729 C CA . SER A 1 96 ? -31.772 9.506 30.006 1.00 79.12 96 SER A CA 1
ATOM 730 C C . SER A 1 96 ? -30.886 10.457 29.193 1.00 79.12 96 SER A C 1
ATOM 732 O O . SER A 1 96 ? -30.778 10.295 27.977 1.00 79.12 96 SER A O 1
ATOM 734 N N . GLN A 1 97 ? -30.128 11.338 29.860 1.00 82.06 97 GLN A N 1
ATOM 735 C CA . GLN A 1 97 ? -29.190 12.250 29.200 1.00 82.06 97 GLN A CA 1
ATOM 736 C C . GLN A 1 97 ? -28.102 11.506 28.427 1.00 82.06 97 GLN A C 1
ATOM 738 O O . GLN A 1 97 ? -27.750 11.918 27.326 1.00 82.06 97 GLN A O 1
ATOM 743 N N . VAL A 1 98 ? -27.568 10.400 28.951 1.00 80.00 98 VAL A N 1
ATOM 744 C CA . VAL A 1 98 ? -26.479 9.686 28.260 1.00 80.00 98 VAL A CA 1
ATOM 745 C C . VAL A 1 98 ? -26.970 8.935 27.024 1.00 80.00 98 VAL A C 1
ATOM 747 O O . VAL A 1 98 ? -26.258 8.895 26.019 1.00 80.00 98 VAL A O 1
ATOM 750 N N . LYS A 1 99 ? -28.197 8.403 27.040 1.00 81.94 99 LYS A N 1
ATOM 751 C CA . LYS A 1 99 ? -28.806 7.809 25.838 1.00 81.94 99 LYS A CA 1
ATOM 752 C C . LYS A 1 99 ? -29.062 8.863 24.760 1.00 81.94 99 LYS A C 1
ATOM 754 O O . LYS A 1 99 ? -28.771 8.601 23.592 1.00 81.94 99 LYS A O 1
ATOM 759 N N . ASP A 1 100 ? -29.506 10.057 25.144 1.00 85.25 100 ASP A N 1
ATOM 760 C CA . ASP A 1 100 ? -29.695 11.169 24.206 1.00 85.25 100 ASP A CA 1
ATOM 761 C C . ASP A 1 100 ? -28.359 11.696 23.662 1.00 85.25 100 ASP A C 1
ATOM 763 O O . ASP A 1 100 ? -28.226 11.928 22.458 1.00 85.25 100 ASP A O 1
ATOM 767 N N . VAL A 1 101 ? -27.318 11.788 24.499 1.00 81.44 101 VAL A N 1
ATOM 768 C CA . VAL A 1 101 ? -25.954 12.129 24.056 1.00 81.44 101 VAL A CA 1
ATOM 769 C C . VAL A 1 101 ? -25.404 11.068 23.103 1.00 81.44 101 VAL A C 1
ATOM 771 O O . VAL A 1 101 ? -24.781 11.412 22.103 1.00 81.44 101 VAL A O 1
ATOM 774 N N . HIS A 1 102 ? -25.644 9.779 23.351 1.00 79.19 102 HIS A N 1
ATOM 775 C CA . HIS A 1 102 ? -25.167 8.722 22.460 1.00 79.19 102 HIS A CA 1
ATOM 776 C C . HIS A 1 102 ? -25.850 8.771 21.089 1.00 79.19 102 HIS A C 1
ATOM 778 O O . HIS A 1 102 ? -25.159 8.725 20.073 1.00 79.19 102 HIS A O 1
ATOM 784 N N . LYS A 1 103 ? -27.179 8.937 21.050 1.00 85.56 103 LYS A N 1
ATOM 785 C CA . LYS A 1 103 ? -27.928 9.093 19.792 1.00 85.56 103 LYS A CA 1
ATOM 786 C C . LYS A 1 103 ? -27.477 10.323 19.014 1.00 85.56 103 LYS A C 1
ATOM 788 O O . LYS A 1 103 ? -27.102 10.198 17.855 1.00 85.56 103 LYS A O 1
ATOM 793 N N . THR A 1 104 ? -27.396 11.476 19.676 1.00 87.25 104 THR A N 1
ATOM 794 C CA . THR A 1 104 ? -26.909 12.710 19.039 1.00 87.25 104 THR A CA 1
ATOM 795 C C . THR A 1 104 ? -25.450 12.600 18.594 1.00 87.25 104 THR A C 1
ATOM 797 O O . THR A 1 104 ? -25.069 13.194 17.590 1.00 87.25 104 THR A O 1
ATOM 800 N N . THR A 1 105 ? -24.617 11.817 19.285 1.00 82.81 105 THR A N 1
ATOM 801 C CA . THR A 1 105 ? -23.241 11.533 18.846 1.00 82.81 105 THR A CA 1
ATOM 802 C C . THR A 1 105 ? -23.221 10.626 17.620 1.00 82.81 105 THR A C 1
ATOM 804 O O . THR A 1 105 ? -22.429 10.866 16.714 1.00 82.81 105 THR A O 1
ATOM 807 N N . GLN A 1 106 ? -24.085 9.611 17.555 1.00 87.31 106 GLN A N 1
ATOM 808 C CA . GLN A 1 106 ? -24.222 8.751 16.377 1.00 87.31 106 GLN A CA 1
ATOM 809 C C . GLN A 1 106 ? -24.709 9.535 15.159 1.00 87.31 106 GLN A C 1
ATOM 811 O O . GLN A 1 106 ? -24.133 9.402 14.082 1.00 87.31 106 GLN A O 1
ATOM 816 N N . GLU A 1 107 ? -25.718 10.384 15.337 1.00 91.62 107 GLU A N 1
ATOM 817 C CA . GLU A 1 107 ? -26.238 11.263 14.288 1.00 91.62 107 GLU A CA 1
ATOM 818 C C . GLU A 1 107 ? -25.150 12.224 13.803 1.00 91.62 107 GLU A C 1
ATOM 820 O O . GLU A 1 107 ? -24.858 12.263 12.612 1.00 91.62 107 GLU A O 1
ATOM 825 N N . LYS A 1 108 ? -24.429 12.888 14.716 1.00 85.50 108 LYS A N 1
ATOM 826 C CA . LYS A 1 108 ? -23.289 13.749 14.355 1.00 85.50 108 LYS A CA 1
ATOM 827 C C . LYS A 1 108 ? -22.143 12.988 13.700 1.00 85.50 108 LYS A C 1
ATOM 829 O O . LYS A 1 108 ? -21.453 13.542 12.851 1.00 85.50 108 LYS A O 1
ATOM 834 N N . ALA A 1 109 ? -21.903 11.738 14.088 1.00 85.75 109 ALA A N 1
ATOM 835 C CA . ALA A 1 109 ? -20.891 10.899 13.456 1.00 85.75 109 ALA A CA 1
ATOM 836 C C . ALA A 1 109 ? -21.299 10.519 12.027 1.00 85.75 109 ALA A C 1
ATOM 838 O O . ALA A 1 109 ? -20.441 10.496 11.145 1.00 85.75 109 ALA A O 1
ATOM 839 N N . LEU A 1 110 ? -22.587 10.260 11.788 1.00 90.81 110 LEU A N 1
ATOM 840 C CA . LEU A 1 110 ? -23.130 10.030 10.450 1.00 90.81 110 LEU A CA 1
ATOM 841 C C . LEU A 1 110 ? -23.061 11.301 9.597 1.00 90.81 110 LEU A C 1
ATOM 843 O O . LEU A 1 110 ? -22.540 11.241 8.487 1.00 90.81 110 LEU A O 1
ATOM 847 N N . GLU A 1 111 ? -23.461 12.454 10.133 1.00 90.50 111 GLU A N 1
ATOM 848 C CA . GLU A 1 111 ? -23.333 13.755 9.459 1.00 90.50 111 GLU A CA 1
ATOM 849 C C . GLU A 1 111 ? -21.869 14.093 9.141 1.00 90.50 111 GLU A C 1
ATOM 851 O O . GLU A 1 111 ? -21.544 14.519 8.032 1.00 90.50 111 GLU A O 1
ATOM 856 N N . ALA A 1 112 ? -20.950 13.848 10.080 1.00 86.06 112 ALA A N 1
ATOM 857 C CA . ALA A 1 112 ? -19.518 14.007 9.847 1.00 86.06 112 ALA A CA 1
ATOM 858 C C . ALA A 1 112 ? -19.027 13.063 8.740 1.00 86.06 112 ALA A C 1
ATOM 860 O O . ALA A 1 112 ? -18.218 13.467 7.905 1.00 86.06 112 ALA A O 1
ATOM 861 N N . TRP A 1 113 ? -19.539 11.831 8.683 1.00 85.31 113 TRP A N 1
ATOM 862 C CA . TRP A 1 113 ? -19.249 10.894 7.597 1.00 85.31 113 TRP A CA 1
ATOM 863 C C . TRP A 1 113 ? -19.746 11.412 6.244 1.00 85.31 113 TRP A C 1
ATOM 865 O O . TRP A 1 113 ? -19.036 11.311 5.243 1.00 85.31 113 TRP A O 1
ATOM 875 N N . GLU A 1 114 ? -20.937 11.998 6.188 1.00 87.88 114 GLU A N 1
ATOM 876 C CA . GLU A 1 114 ? -21.471 12.601 4.965 1.00 87.88 114 GLU A CA 1
ATOM 877 C C . GLU A 1 114 ? -20.656 13.823 4.525 1.00 87.88 114 GLU A C 1
ATOM 879 O O . GLU A 1 114 ? -20.302 13.940 3.348 1.00 87.88 114 GLU A O 1
ATOM 884 N N . ALA A 1 115 ? -20.241 14.675 5.465 1.00 86.12 115 ALA A N 1
ATOM 885 C CA . ALA A 1 115 ? -19.342 15.794 5.190 1.00 86.12 115 ALA A CA 1
ATOM 886 C C . ALA A 1 115 ? -17.972 15.320 4.670 1.00 86.12 115 ALA A C 1
ATOM 888 O O . ALA A 1 115 ? -17.425 15.892 3.721 1.00 86.12 115 ALA A O 1
ATOM 889 N N . VAL A 1 116 ? -17.434 14.234 5.235 1.00 87.31 116 VAL A N 1
ATOM 890 C CA . VAL A 1 116 ? -16.203 13.591 4.752 1.00 87.31 116 VAL A CA 1
ATOM 891 C C . VAL A 1 116 ? -16.397 13.020 3.350 1.00 87.31 116 VAL A C 1
ATOM 893 O O . VAL A 1 116 ? -15.505 13.175 2.519 1.00 87.31 116 VAL A O 1
ATOM 896 N N . LYS A 1 117 ? -17.550 12.417 3.032 1.00 83.50 117 LYS A N 1
ATOM 897 C CA . LYS A 1 117 ? -17.847 11.949 1.666 1.00 83.50 117 LYS A CA 1
ATOM 898 C C . LYS A 1 117 ? -17.844 13.101 0.667 1.00 83.50 117 LYS A C 1
ATOM 900 O O . LYS A 1 117 ? -17.209 12.976 -0.378 1.00 83.50 117 LYS A O 1
ATOM 905 N N . LEU A 1 118 ? -18.471 14.230 0.997 1.00 85.56 118 LEU A N 1
ATOM 906 C CA . LEU A 1 118 ? -18.459 15.415 0.134 1.00 85.56 118 LEU A CA 1
ATOM 907 C C . LEU A 1 118 ? -17.027 15.921 -0.096 1.00 85.56 118 LEU A C 1
ATOM 909 O O . LEU A 1 118 ? -16.612 16.100 -1.241 1.00 85.56 118 LEU A O 1
ATOM 913 N N . LYS A 1 119 ? -16.224 16.046 0.966 1.00 83.44 119 LYS A N 1
ATOM 914 C CA . LYS A 1 119 ? -14.811 16.450 0.848 1.00 83.44 119 LYS A CA 1
ATOM 915 C C . LYS A 1 119 ? -13.949 15.434 0.100 1.00 83.44 119 LYS A C 1
ATOM 917 O O . LYS A 1 119 ? -13.048 15.821 -0.641 1.00 83.44 119 LYS A O 1
ATOM 922 N N . SER A 1 120 ? -14.250 14.148 0.239 1.00 75.50 120 SER A N 1
ATOM 923 C CA . SER A 1 120 ? -13.594 13.075 -0.506 1.00 75.50 120 SER A CA 1
ATOM 924 C C . SER A 1 120 ? -13.836 13.217 -2.009 1.00 75.50 120 SER A C 1
ATOM 926 O O . SER A 1 120 ? -12.887 13.122 -2.781 1.00 75.50 120 SER A O 1
ATOM 928 N N . THR A 1 121 ? -15.063 13.539 -2.441 1.00 81.81 121 THR A N 1
ATOM 929 C CA . THR A 1 121 ? -15.349 13.739 -3.875 1.00 81.81 121 THR A CA 1
ATOM 930 C C . THR A 1 121 ? -14.593 14.927 -4.476 1.00 81.81 121 THR A C 1
ATOM 932 O O . THR A 1 121 ? -14.087 14.824 -5.593 1.00 81.81 121 THR A O 1
ATOM 935 N N . GLU A 1 122 ? -14.433 16.018 -3.721 1.00 83.19 122 GLU A N 1
ATOM 936 C CA . GLU A 1 122 ? -13.653 17.195 -4.130 1.00 83.19 122 GLU A CA 1
ATOM 937 C C . GLU A 1 122 ? -12.157 16.854 -4.277 1.00 83.19 122 GLU A C 1
ATOM 939 O O . GLU A 1 122 ? -11.532 17.155 -5.298 1.00 83.19 122 GLU A O 1
ATOM 944 N N . LEU A 1 123 ? -11.586 16.135 -3.304 1.00 81.44 123 LEU A N 1
ATOM 945 C CA . LEU A 1 123 ? -10.208 15.635 -3.385 1.00 81.44 123 LEU A CA 1
ATOM 946 C C . LEU A 1 123 ? -10.023 14.642 -4.534 1.00 81.44 123 LEU A C 1
ATOM 948 O O . LEU A 1 123 ? -8.990 14.646 -5.203 1.00 81.44 123 LEU A O 1
ATOM 952 N N . GLN A 1 124 ? -11.023 13.804 -4.788 1.00 78.44 124 GLN A N 1
ATOM 953 C CA . GLN A 1 124 ? -10.983 12.827 -5.865 1.00 78.44 124 GLN A CA 1
ATOM 954 C C . GLN A 1 124 ? -10.948 13.511 -7.232 1.00 78.44 124 GLN A C 1
ATOM 956 O O . GLN A 1 124 ? -10.172 13.083 -8.084 1.00 78.44 124 GLN A O 1
ATOM 961 N N . GLN A 1 125 ? -11.674 14.618 -7.417 1.00 84.94 125 GLN A N 1
ATOM 962 C CA . GLN A 1 125 ? -11.568 15.437 -8.629 1.00 84.94 125 GLN A CA 1
ATOM 963 C C . GLN A 1 125 ? -10.157 16.010 -8.812 1.00 84.94 125 GLN A C 1
ATOM 965 O O . GLN A 1 125 ? -9.571 15.865 -9.887 1.00 84.94 125 GLN A O 1
ATOM 970 N N . GLN A 1 126 ? -9.555 16.587 -7.767 1.00 86.06 126 GLN A N 1
ATOM 971 C CA . GLN A 1 126 ? -8.184 17.101 -7.875 1.00 86.06 126 GLN A CA 1
ATOM 972 C C . GLN A 1 126 ? -7.179 15.994 -8.205 1.00 86.06 126 GLN A C 1
ATOM 974 O O . GLN A 1 126 ? -6.341 16.156 -9.095 1.00 86.06 126 GLN A O 1
ATOM 979 N N . MET A 1 127 ? -7.296 14.838 -7.550 1.00 79.56 127 MET A N 1
ATOM 980 C CA . MET A 1 127 ? -6.438 13.688 -7.826 1.00 79.56 127 MET A CA 1
ATOM 981 C C . MET A 1 127 ? -6.616 13.159 -9.248 1.00 79.56 127 MET A C 1
ATOM 983 O O . MET A 1 127 ? -5.624 12.764 -9.860 1.00 79.56 127 MET A O 1
ATOM 987 N N . THR A 1 128 ? -7.829 13.179 -9.811 1.00 85.19 128 THR A N 1
ATOM 988 C CA . THR A 1 128 ? -8.033 12.762 -11.207 1.00 85.19 128 THR A CA 1
ATOM 989 C C . THR A 1 128 ? -7.293 13.666 -12.189 1.00 85.19 128 THR A C 1
ATOM 991 O O . THR A 1 128 ? -6.613 13.147 -13.070 1.00 85.19 128 THR A O 1
ATOM 994 N N . THR A 1 129 ? -7.302 14.989 -11.996 1.00 85.94 129 THR A N 1
ATOM 995 C CA . THR A 1 129 ? -6.578 15.926 -12.875 1.00 85.94 129 THR A CA 1
ATOM 996 C C . THR A 1 129 ? -5.071 15.667 -12.873 1.00 85.94 129 THR A C 1
ATOM 998 O O . THR A 1 129 ? -4.461 15.558 -13.937 1.00 85.94 129 THR A O 1
ATOM 1001 N N . TYR A 1 130 ? -4.466 15.490 -11.693 1.00 85.56 130 TYR A N 1
ATOM 1002 C CA . TYR A 1 130 ? -3.045 15.133 -11.597 1.00 85.56 130 TYR A CA 1
ATOM 1003 C C . TYR A 1 130 ? -2.755 13.750 -12.183 1.00 85.56 130 TYR A C 1
ATOM 1005 O O . TYR A 1 130 ? -1.733 13.561 -12.841 1.00 85.56 130 TYR A O 1
ATOM 1013 N N . THR A 1 131 ? -3.666 12.795 -11.988 1.00 86.44 131 THR A N 1
ATOM 1014 C CA . THR A 1 131 ? -3.540 11.444 -12.548 1.00 86.44 131 THR A CA 1
ATOM 1015 C C . THR A 1 131 ? -3.477 11.496 -14.070 1.00 86.44 131 THR A C 1
ATOM 1017 O O . THR A 1 131 ? -2.604 10.860 -14.651 1.00 86.44 131 THR A O 1
ATOM 1020 N N . HIS A 1 132 ? -4.336 12.287 -14.720 1.00 87.38 132 HIS A N 1
ATOM 1021 C CA . HIS A 1 132 ? -4.299 12.462 -16.173 1.00 87.38 132 HIS A CA 1
ATOM 1022 C C . HIS A 1 132 ? -2.958 13.015 -16.650 1.00 87.38 132 HIS A C 1
ATOM 1024 O O . HIS A 1 132 ? -2.361 12.431 -17.543 1.00 87.38 132 HIS A O 1
ATOM 1030 N N . PHE A 1 133 ? -2.432 14.053 -15.997 1.00 89.62 133 PHE A N 1
ATOM 1031 C CA . PHE A 1 133 ? -1.143 14.637 -16.374 1.00 89.62 133 PHE A CA 1
ATOM 1032 C C . PHE A 1 133 ? 0.022 13.640 -16.261 1.00 89.62 133 PHE A C 1
ATOM 1034 O O . PHE A 1 133 ? 0.860 13.539 -17.160 1.00 89.62 133 PHE A O 1
ATOM 1041 N N . VAL A 1 134 ? 0.074 12.877 -15.165 1.00 86.12 134 VAL A N 1
ATOM 1042 C CA . VAL A 1 134 ? 1.120 11.864 -14.954 1.00 86.12 134 VAL A CA 1
ATOM 1043 C C . VAL A 1 134 ? 0.986 10.731 -15.968 1.00 86.12 134 VAL A C 1
ATOM 1045 O O . VAL A 1 134 ? 1.993 10.308 -16.535 1.00 86.12 134 VAL A O 1
ATOM 1048 N N . VAL A 1 135 ? -0.239 10.264 -16.226 1.00 87.44 135 VAL A N 1
ATOM 1049 C CA . VAL A 1 135 ? -0.497 9.216 -17.221 1.00 87.44 135 VAL A CA 1
ATOM 1050 C C . VAL A 1 135 ? -0.134 9.702 -18.620 1.00 87.44 135 VAL A C 1
ATOM 1052 O O . VAL A 1 135 ? 0.591 8.998 -19.305 1.00 87.44 135 VAL A O 1
ATOM 1055 N N . ASP A 1 136 ? -0.529 10.908 -19.024 1.00 91.44 136 ASP A N 1
ATOM 1056 C CA . ASP A 1 136 ? -0.205 11.449 -20.349 1.00 91.44 136 ASP A CA 1
ATOM 1057 C C . ASP A 1 136 ? 1.316 11.614 -20.525 1.00 91.44 136 ASP A C 1
ATOM 1059 O O . ASP A 1 136 ? 1.869 11.272 -21.572 1.00 91.44 136 ASP A O 1
ATOM 1063 N N . THR A 1 137 ? 2.027 12.055 -19.480 1.00 90.12 137 THR A N 1
ATOM 1064 C CA . THR A 1 137 ? 3.499 12.136 -19.491 1.00 90.12 137 THR A CA 1
ATOM 1065 C C . THR A 1 137 ? 4.130 10.748 -19.634 1.00 90.12 137 THR A C 1
ATOM 1067 O O . THR A 1 137 ? 5.080 10.567 -20.398 1.00 90.12 137 THR A O 1
ATOM 1070 N N . PHE A 1 138 ? 3.588 9.750 -18.933 1.00 85.81 138 PHE A N 1
ATOM 1071 C CA . PHE A 1 138 ? 4.055 8.368 -19.005 1.00 85.81 138 PHE A CA 1
ATOM 1072 C C . PHE A 1 138 ? 3.770 7.728 -20.371 1.00 85.81 138 PHE A C 1
ATOM 1074 O O . PHE A 1 138 ? 4.662 7.112 -20.946 1.00 85.81 138 PHE A O 1
ATOM 1081 N N . GLU A 1 139 ? 2.566 7.905 -20.920 1.00 87.88 139 GLU A N 1
ATOM 1082 C CA . GLU A 1 139 ? 2.182 7.413 -22.251 1.00 87.88 139 GLU A CA 1
ATOM 1083 C C . GLU A 1 139 ? 3.018 8.081 -23.350 1.00 87.88 139 GLU A C 1
ATOM 1085 O O . GLU A 1 139 ? 3.408 7.419 -24.309 1.00 87.88 139 GLU A O 1
ATOM 1090 N N . THR A 1 140 ? 3.376 9.358 -23.179 1.00 92.44 140 THR A N 1
ATOM 1091 C CA . THR A 1 140 ? 4.281 10.074 -24.094 1.00 92.44 140 THR A CA 1
ATOM 1092 C C . THR A 1 140 ? 5.705 9.521 -24.031 1.00 92.44 140 THR A C 1
ATOM 1094 O O . THR A 1 140 ? 6.349 9.351 -25.065 1.00 92.44 140 THR A O 1
ATOM 1097 N N . ALA A 1 141 ? 6.210 9.215 -22.833 1.00 90.00 141 ALA A N 1
ATOM 1098 C CA . ALA A 1 141 ? 7.542 8.636 -22.662 1.00 90.00 141 ALA A CA 1
ATOM 1099 C C . ALA A 1 141 ? 7.614 7.169 -23.123 1.00 90.00 141 ALA A C 1
ATOM 1101 O O . ALA A 1 141 ? 8.661 6.713 -23.583 1.00 90.00 141 ALA A O 1
ATOM 1102 N N . LEU A 1 142 ? 6.513 6.422 -22.990 1.00 85.75 142 LEU A N 1
ATOM 1103 C CA . LEU A 1 142 ? 6.434 4.988 -23.261 1.00 85.75 142 LEU A CA 1
ATOM 1104 C C . LEU A 1 142 ? 5.164 4.636 -24.059 1.00 85.75 142 LEU A C 1
ATOM 1106 O O . LEU A 1 142 ? 4.268 3.959 -23.540 1.00 85.75 142 LEU A O 1
ATOM 1110 N N . PRO A 1 143 ? 5.101 5.000 -25.353 1.00 89.12 143 PRO A N 1
ATOM 1111 C CA . PRO A 1 143 ? 3.903 4.807 -26.177 1.00 89.12 143 PRO A CA 1
ATOM 1112 C C . PRO A 1 143 ? 3.501 3.333 -26.333 1.00 89.12 143 PRO A C 1
ATOM 1114 O O . PRO A 1 143 ? 2.333 3.023 -26.552 1.00 89.12 143 PRO A O 1
ATOM 1117 N N . GLN A 1 144 ? 4.442 2.399 -26.151 1.00 81.69 144 GLN A N 1
ATOM 1118 C CA . GLN A 1 144 ? 4.182 0.953 -26.169 1.00 81.69 144 GLN A CA 1
ATOM 1119 C C . GLN A 1 144 ? 3.216 0.467 -25.067 1.00 81.69 144 GLN A C 1
ATOM 1121 O O . GLN A 1 144 ? 2.600 -0.593 -25.218 1.00 81.69 144 GLN A O 1
ATOM 1126 N N . TYR A 1 145 ? 3.059 1.241 -23.985 1.00 78.00 145 TYR A N 1
ATOM 1127 C CA . TYR A 1 145 ? 2.159 0.950 -22.863 1.00 78.00 145 TYR A CA 1
ATOM 1128 C C . TYR A 1 145 ? 0.920 1.862 -22.827 1.00 78.00 145 TYR A C 1
ATOM 1130 O O . TYR A 1 145 ? 0.175 1.835 -21.844 1.00 78.00 145 TYR A O 1
ATOM 1138 N N . ALA A 1 146 ? 0.665 2.637 -23.887 1.00 82.81 146 ALA A N 1
ATOM 1139 C CA . ALA A 1 146 ? -0.505 3.506 -23.966 1.00 82.81 146 ALA A CA 1
ATOM 1140 C C . ALA A 1 146 ? -1.815 2.708 -23.860 1.00 82.81 146 ALA A C 1
ATOM 1142 O O . ALA A 1 146 ? -1.993 1.676 -24.512 1.00 82.81 146 ALA A O 1
ATOM 1143 N N . GLY A 1 147 ? -2.730 3.176 -23.013 1.00 80.69 147 GLY A N 1
ATOM 1144 C CA . GLY A 1 147 ? -4.026 2.545 -22.765 1.00 80.69 147 GLY A CA 1
ATOM 1145 C C . GLY A 1 147 ? -3.997 1.308 -21.860 1.00 80.69 147 GLY A C 1
ATOM 1146 O O . GLY A 1 147 ? -5.049 0.715 -21.634 1.00 80.69 147 GLY A O 1
ATOM 1147 N N . LEU A 1 148 ? -2.836 0.901 -21.324 1.00 79.06 148 LEU A N 1
ATOM 1148 C CA . LEU A 1 148 ? -2.752 -0.245 -20.401 1.00 79.06 148 LEU A CA 1
ATOM 1149 C C . LEU A 1 148 ? -2.951 0.162 -18.933 1.00 79.06 148 LEU A C 1
ATOM 1151 O O . LEU A 1 148 ? -3.279 -0.693 -18.106 1.00 79.06 148 LEU A O 1
ATOM 1155 N N . ILE A 1 149 ? -2.776 1.448 -18.613 1.00 76.06 149 ILE A N 1
ATOM 1156 C CA . ILE A 1 149 ? -2.978 2.004 -17.273 1.00 76.06 149 ILE A CA 1
ATOM 1157 C C . ILE A 1 149 ? -4.385 2.593 -17.198 1.00 76.06 149 ILE A C 1
ATOM 1159 O O . ILE A 1 149 ? -4.715 3.565 -17.877 1.00 76.06 149 ILE A O 1
ATOM 1163 N N . VAL A 1 150 ? -5.226 2.013 -16.342 1.00 80.56 150 VAL A N 1
ATOM 1164 C CA . VAL A 1 150 ? -6.546 2.579 -16.054 1.00 80.56 150 VAL A CA 1
ATOM 1165 C C . VAL A 1 150 ? -6.350 3.925 -15.357 1.00 80.56 150 VAL A C 1
ATOM 1167 O O . VAL A 1 150 ? -5.671 3.998 -14.333 1.00 80.56 150 VAL A O 1
ATOM 1170 N N . ARG A 1 151 ? -6.969 4.982 -15.892 1.00 79.50 151 ARG A N 1
ATOM 1171 C CA . ARG A 1 151 ? -6.886 6.369 -15.402 1.00 79.50 151 ARG A CA 1
ATOM 1172 C C . ARG A 1 151 ? -7.697 6.582 -14.114 1.00 79.50 151 ARG A C 1
ATOM 1174 O O . ARG A 1 151 ? -8.539 7.470 -14.036 1.00 79.50 151 ARG A O 1
ATOM 1181 N N . THR A 1 152 ? -7.476 5.745 -13.104 1.00 80.75 152 THR A N 1
ATOM 1182 C CA . THR A 1 152 ? -8.024 5.921 -11.756 1.00 80.75 152 THR A CA 1
ATOM 1183 C C . THR A 1 152 ? -6.886 6.254 -10.787 1.00 80.75 152 THR A C 1
ATOM 1185 O O . THR A 1 152 ? -5.818 5.640 -10.853 1.00 80.75 152 THR A O 1
ATOM 1188 N N . PRO A 1 153 ? -7.086 7.203 -9.857 1.00 74.81 153 PRO A N 1
ATOM 1189 C CA . PRO A 1 153 ? -6.024 7.649 -8.954 1.00 74.81 153 PRO A CA 1
ATOM 1190 C C . PRO A 1 153 ? -5.510 6.510 -8.063 1.00 74.81 153 PRO A C 1
ATOM 1192 O O . PRO A 1 153 ? -4.311 6.402 -7.823 1.00 74.81 153 PRO A O 1
ATOM 1195 N N . GLY A 1 154 ? -6.399 5.605 -7.636 1.00 79.25 154 GLY A N 1
ATOM 1196 C CA . GLY A 1 154 ? -6.022 4.429 -6.848 1.00 79.25 154 GLY A CA 1
ATOM 1197 C C . GLY A 1 154 ? -5.083 3.480 -7.597 1.00 79.25 154 GLY A C 1
ATOM 1198 O O . GLY A 1 154 ? -4.078 3.044 -7.035 1.00 79.25 154 GLY A O 1
ATOM 1199 N N . ASN A 1 155 ? -5.351 3.218 -8.881 1.00 77.31 155 ASN A N 1
ATOM 1200 C CA . ASN A 1 155 ? -4.487 2.357 -9.689 1.00 77.31 155 ASN A CA 1
ATOM 1201 C C . ASN A 1 155 ? -3.134 3.017 -9.967 1.00 77.31 155 ASN A C 1
ATOM 1203 O O . ASN A 1 155 ? -2.121 2.322 -9.969 1.00 77.31 155 ASN A O 1
ATOM 1207 N N . LEU A 1 156 ? -3.091 4.345 -10.132 1.00 79.94 156 LEU A N 1
ATOM 1208 C CA . LEU A 1 156 ? -1.830 5.071 -10.279 1.00 79.94 156 LEU A CA 1
ATOM 1209 C C . LEU A 1 156 ? -0.972 4.967 -9.012 1.00 79.94 156 LEU A C 1
ATOM 1211 O O . LEU A 1 156 ? 0.209 4.651 -9.109 1.00 79.94 156 LEU A O 1
ATOM 1215 N N . VAL A 1 157 ? -1.551 5.183 -7.826 1.00 81.44 157 VAL A N 1
ATOM 1216 C CA . VAL A 1 157 ? -0.818 5.056 -6.552 1.00 81.44 157 VAL A CA 1
ATOM 1217 C C . VAL A 1 157 ? -0.265 3.644 -6.385 1.00 81.44 157 VAL A C 1
ATOM 1219 O O . VAL A 1 157 ? 0.898 3.480 -6.021 1.00 81.44 157 VAL A O 1
ATOM 1222 N N . LEU A 1 158 ? -1.068 2.625 -6.692 1.00 82.56 158 LEU A N 1
ATOM 1223 C CA . LEU A 1 158 ? -0.639 1.233 -6.587 1.00 82.56 158 LEU A CA 1
ATOM 1224 C C . LEU A 1 158 ? 0.458 0.897 -7.598 1.00 82.56 158 LEU A C 1
ATOM 1226 O O . LEU A 1 158 ? 1.437 0.247 -7.240 1.00 82.56 158 LEU A O 1
ATOM 1230 N N . PHE A 1 159 ? 0.342 1.394 -8.829 1.00 80.50 159 PHE A N 1
ATOM 1231 C CA . PHE A 1 159 ? 1.381 1.270 -9.846 1.00 80.50 159 PHE A CA 1
ATOM 1232 C C . PHE A 1 159 ? 2.688 1.934 -9.398 1.00 80.50 159 PHE A C 1
ATOM 1234 O O . PHE A 1 159 ? 3.739 1.302 -9.447 1.00 80.50 159 PHE A O 1
ATOM 1241 N N . VAL A 1 160 ? 2.635 3.167 -8.887 1.00 81.88 160 VAL A N 1
ATOM 1242 C CA . VAL A 1 160 ? 3.814 3.880 -8.370 1.00 81.88 160 VAL A CA 1
ATOM 1243 C C . VAL A 1 160 ? 4.441 3.121 -7.203 1.00 81.88 160 VAL A C 1
ATOM 1245 O O . VAL A 1 160 ? 5.657 2.947 -7.175 1.00 81.88 160 VAL A O 1
ATOM 1248 N N . LEU A 1 161 ? 3.630 2.618 -6.268 1.00 84.88 161 LEU A N 1
ATOM 1249 C CA . LEU A 1 161 ? 4.105 1.820 -5.139 1.00 84.88 161 LEU A CA 1
ATOM 1250 C C . LEU A 1 161 ? 4.763 0.513 -5.607 1.00 84.88 161 LEU A C 1
ATOM 1252 O O . LEU A 1 161 ? 5.824 0.149 -5.105 1.00 84.88 161 LEU A O 1
ATOM 1256 N N . TYR A 1 162 ? 4.164 -0.171 -6.583 1.00 85.12 162 TYR A N 1
ATOM 1257 C CA . TYR A 1 162 ? 4.706 -1.392 -7.175 1.00 85.12 162 TYR A CA 1
ATOM 1258 C C . TYR A 1 162 ? 6.044 -1.134 -7.872 1.00 85.12 162 TYR A C 1
ATOM 1260 O O . TYR A 1 162 ? 7.016 -1.838 -7.602 1.00 85.12 162 TYR A O 1
ATOM 1268 N N . ILE A 1 163 ? 6.130 -0.097 -8.711 1.00 80.00 163 ILE A N 1
ATOM 1269 C CA . ILE A 1 163 ? 7.377 0.292 -9.379 1.00 80.00 163 ILE A CA 1
ATOM 1270 C C . ILE A 1 163 ? 8.434 0.683 -8.345 1.00 80.00 163 ILE A C 1
ATOM 1272 O O . ILE A 1 163 ? 9.571 0.232 -8.443 1.00 80.00 163 ILE A O 1
ATOM 1276 N N . ALA A 1 164 ? 8.074 1.448 -7.311 1.00 83.00 164 ALA A N 1
ATOM 1277 C CA . ALA A 1 164 ? 8.992 1.801 -6.231 1.00 83.00 164 ALA A CA 1
ATOM 1278 C C . ALA A 1 164 ? 9.504 0.558 -5.485 1.00 83.00 164 ALA A C 1
ATOM 1280 O O . ALA A 1 164 ? 10.703 0.449 -5.223 1.00 83.00 164 ALA A O 1
ATOM 1281 N N . ALA A 1 165 ? 8.628 -0.405 -5.190 1.00 85.69 165 ALA A N 1
ATOM 1282 C CA . ALA A 1 165 ? 9.001 -1.670 -4.563 1.00 85.69 165 ALA A CA 1
ATOM 1283 C C . ALA A 1 165 ? 9.907 -2.521 -5.470 1.00 85.69 165 ALA A C 1
ATOM 1285 O O . ALA A 1 165 ? 10.907 -3.065 -4.998 1.00 85.69 165 ALA A O 1
ATOM 1286 N N . ALA A 1 166 ? 9.605 -2.598 -6.768 1.00 83.62 166 ALA A N 1
ATOM 1287 C CA . ALA A 1 166 ? 10.411 -3.312 -7.754 1.00 83.62 166 ALA A CA 1
ATOM 1288 C C . ALA A 1 166 ? 11.801 -2.675 -7.915 1.00 83.62 166 ALA A C 1
ATOM 1290 O O . ALA A 1 166 ? 12.811 -3.372 -7.825 1.00 83.62 166 ALA A O 1
ATOM 1291 N N . VAL A 1 167 ? 11.877 -1.348 -8.057 1.00 86.56 167 VAL A N 1
ATOM 1292 C CA . VAL A 1 167 ? 13.143 -0.597 -8.110 1.00 86.56 167 VAL A CA 1
ATOM 1293 C C . VAL A 1 167 ? 13.936 -0.792 -6.820 1.00 86.56 167 VAL A C 1
ATOM 1295 O O . VAL A 1 167 ? 15.133 -1.065 -6.877 1.00 86.56 167 VAL A O 1
ATOM 1298 N N . TYR A 1 168 ? 13.287 -0.731 -5.655 1.00 91.62 168 TYR A N 1
ATOM 1299 C CA . TYR A 1 168 ? 13.936 -1.012 -4.374 1.00 91.62 168 TYR A CA 1
ATOM 1300 C C . TYR A 1 168 ? 14.524 -2.430 -4.328 1.00 91.62 168 TYR A C 1
ATOM 1302 O O . TYR A 1 168 ? 15.673 -2.608 -3.915 1.00 91.62 168 TYR A O 1
ATOM 1310 N N . ALA A 1 169 ? 13.774 -3.439 -4.782 1.00 90.56 169 ALA A N 1
ATOM 1311 C CA . ALA A 1 169 ? 14.253 -4.815 -4.856 1.00 90.56 169 ALA A CA 1
ATOM 1312 C C . ALA A 1 169 ? 15.453 -4.952 -5.809 1.00 90.56 169 ALA A C 1
ATOM 1314 O O . ALA A 1 169 ? 16.456 -5.555 -5.428 1.00 90.56 169 ALA A O 1
ATOM 1315 N N . LEU A 1 170 ? 15.399 -4.340 -6.996 1.00 89.50 170 LEU A N 1
ATOM 1316 C CA . LEU A 1 170 ? 16.496 -4.341 -7.972 1.00 89.50 170 LEU A CA 1
ATOM 1317 C C . LEU A 1 170 ? 17.751 -3.649 -7.435 1.00 89.50 170 LEU A C 1
ATOM 1319 O O . LEU A 1 170 ? 18.843 -4.206 -7.529 1.00 89.50 170 LEU A O 1
ATOM 1323 N N . VAL A 1 171 ? 17.613 -2.479 -6.805 1.00 94.06 171 VAL A N 1
ATOM 1324 C CA . VAL A 1 171 ? 18.734 -1.770 -6.165 1.00 94.06 171 VAL A CA 1
ATOM 1325 C C . VAL A 1 171 ? 19.341 -2.626 -5.057 1.00 94.06 171 VAL A C 1
ATOM 1327 O O . VAL A 1 171 ? 20.561 -2.752 -4.964 1.00 94.06 171 VAL A O 1
ATOM 1330 N N . LYS A 1 172 ? 18.511 -3.274 -4.237 1.00 92.31 172 LYS A N 1
ATOM 1331 C CA . LYS A 1 172 ? 18.983 -4.165 -3.173 1.00 92.31 172 LYS A CA 1
ATOM 1332 C C . LYS A 1 172 ? 19.729 -5.376 -3.735 1.00 92.31 172 LYS A C 1
ATOM 1334 O O . LYS A 1 172 ? 20.784 -5.724 -3.209 1.00 92.31 172 LYS A O 1
ATOM 1339 N N . LEU A 1 173 ? 19.230 -5.982 -4.812 1.00 92.06 173 LEU A N 1
ATOM 1340 C CA . LEU A 1 173 ? 19.914 -7.069 -5.519 1.00 92.06 173 LEU A CA 1
ATOM 1341 C C . LEU A 1 173 ? 21.247 -6.605 -6.116 1.00 92.06 173 LEU A C 1
ATOM 1343 O O . LEU A 1 173 ? 22.253 -7.291 -5.940 1.00 92.06 173 LEU A O 1
ATOM 1347 N N . ALA A 1 174 ? 21.287 -5.429 -6.744 1.00 94.75 174 ALA A N 1
ATOM 1348 C CA . ALA A 1 174 ? 22.507 -4.851 -7.303 1.00 94.75 174 ALA A CA 1
ATOM 1349 C C . ALA A 1 174 ? 23.556 -4.569 -6.218 1.00 94.75 174 ALA A C 1
ATOM 1351 O O . ALA A 1 174 ? 24.726 -4.902 -6.393 1.00 94.75 174 ALA A O 1
ATOM 1352 N N . LEU A 1 175 ? 23.146 -4.034 -5.064 1.00 96.12 175 LEU A N 1
ATOM 1353 C CA . LEU A 1 175 ? 24.039 -3.816 -3.922 1.00 96.12 175 LEU A CA 1
ATOM 1354 C C . LEU A 1 175 ? 24.587 -5.133 -3.363 1.00 96.12 175 LEU A C 1
ATOM 1356 O O . LEU A 1 175 ? 25.774 -5.214 -3.048 1.00 96.12 175 LEU A O 1
ATOM 1360 N N . VAL A 1 176 ? 23.761 -6.179 -3.273 1.00 94.12 176 VAL A N 1
ATOM 1361 C CA . VAL A 1 176 ? 24.209 -7.516 -2.849 1.00 94.12 176 VAL A CA 1
ATOM 1362 C C . VAL A 1 176 ? 25.190 -8.111 -3.860 1.00 94.12 176 VAL A C 1
ATOM 1364 O O . VAL A 1 176 ? 26.241 -8.615 -3.464 1.00 94.12 176 VAL A O 1
ATOM 1367 N N . ALA A 1 177 ? 24.894 -8.018 -5.157 1.00 94.31 177 ALA A N 1
ATOM 1368 C CA . ALA A 1 177 ? 25.785 -8.479 -6.218 1.00 94.31 177 ALA A CA 1
ATOM 1369 C C . ALA A 1 177 ? 27.121 -7.726 -6.195 1.00 94.31 177 ALA A C 1
ATOM 1371 O O . ALA A 1 177 ? 28.180 -8.349 -6.268 1.00 94.31 177 ALA A O 1
ATOM 1372 N N . PHE A 1 178 ? 27.081 -6.406 -6.003 1.00 97.06 178 PHE A N 1
ATOM 1373 C CA . PHE A 1 178 ? 28.267 -5.568 -5.863 1.00 97.06 178 PHE A CA 1
ATOM 1374 C C . PHE A 1 178 ? 29.109 -5.968 -4.645 1.00 97.06 178 PHE A C 1
ATOM 1376 O O . PHE A 1 178 ? 30.323 -6.116 -4.758 1.00 97.06 178 PHE A O 1
ATOM 1383 N N . TRP A 1 179 ? 28.479 -6.230 -3.497 1.00 96.31 179 TRP A N 1
ATOM 1384 C CA . TRP A 1 179 ? 29.161 -6.735 -2.300 1.00 96.31 179 TRP A CA 1
ATOM 1385 C C . TRP A 1 179 ? 29.835 -8.091 -2.529 1.00 96.31 179 TRP A C 1
ATOM 1387 O O . TRP A 1 179 ? 30.982 -8.297 -2.118 1.00 96.31 179 TRP A O 1
ATOM 1397 N N . ILE A 1 180 ? 29.149 -9.021 -3.199 1.00 93.69 180 ILE A N 1
ATOM 1398 C CA . ILE A 1 180 ? 29.705 -10.334 -3.549 1.00 93.69 180 ILE A CA 1
ATOM 1399 C C . ILE A 1 180 ? 30.890 -10.163 -4.499 1.00 93.69 180 ILE A C 1
ATOM 1401 O O . ILE A 1 180 ? 31.948 -10.739 -4.254 1.00 93.69 180 ILE A O 1
ATOM 1405 N N . PHE A 1 181 ? 30.743 -9.342 -5.540 1.00 95.88 181 PHE A N 1
ATOM 1406 C CA . PHE A 1 181 ? 31.803 -9.057 -6.503 1.00 95.88 181 PHE A CA 1
ATOM 1407 C C . PHE A 1 181 ? 33.030 -8.443 -5.826 1.00 95.88 181 PHE A C 1
ATOM 1409 O O . PHE A 1 181 ? 34.142 -8.923 -6.026 1.00 95.88 181 PHE A O 1
ATOM 1416 N N . TRP A 1 182 ? 32.835 -7.451 -4.956 1.00 95.00 182 TRP A N 1
ATOM 1417 C CA . TRP A 1 182 ? 33.921 -6.828 -4.201 1.00 95.00 182 TRP A CA 1
ATOM 1418 C C . TRP A 1 182 ? 34.626 -7.825 -3.277 1.00 95.00 182 TRP A C 1
ATOM 1420 O O . TRP A 1 182 ? 35.852 -7.837 -3.186 1.00 95.00 182 TRP A O 1
ATOM 1430 N N . THR A 1 183 ? 33.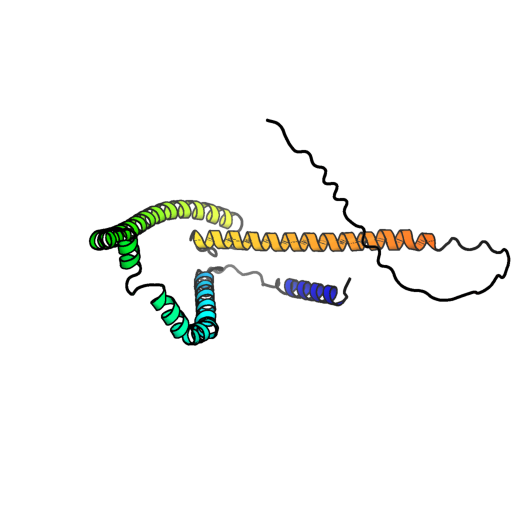868 -8.710 -2.627 1.00 91.56 183 THR A N 1
ATOM 1431 C CA . THR A 1 183 ? 34.426 -9.772 -1.777 1.00 91.56 183 THR A CA 1
ATOM 1432 C C . THR A 1 183 ? 35.235 -10.771 -2.604 1.00 91.56 183 THR A C 1
ATOM 1434 O O . THR A 1 183 ? 36.346 -11.121 -2.216 1.00 91.56 183 THR A O 1
ATOM 1437 N N . LEU A 1 184 ? 34.723 -11.199 -3.762 1.00 90.12 184 LEU A N 1
ATOM 1438 C CA . LEU A 1 184 ? 35.423 -12.109 -4.673 1.00 90.12 184 LEU A CA 1
ATOM 1439 C C . LEU A 1 184 ? 36.692 -11.475 -5.245 1.00 90.12 184 LEU A C 1
ATOM 1441 O O . LEU A 1 184 ? 37.734 -12.125 -5.264 1.00 90.12 184 LEU A O 1
ATOM 1445 N N . LEU A 1 185 ? 36.628 -10.208 -5.652 1.00 91.56 185 LEU A N 1
ATOM 1446 C CA . LEU A 1 185 ? 37.770 -9.459 -6.166 1.00 91.56 185 LEU A CA 1
ATOM 1447 C C . LEU A 1 185 ? 38.827 -9.244 -5.077 1.00 91.56 185 LEU A C 1
ATOM 1449 O O . LEU A 1 185 ? 40.012 -9.442 -5.329 1.00 91.56 185 LEU A O 1
ATOM 1453 N N . CYS A 1 186 ? 38.413 -8.932 -3.847 1.00 88.12 186 CYS A N 1
ATOM 1454 C CA . CYS A 1 186 ? 39.312 -8.837 -2.699 1.00 88.12 186 CYS A CA 1
ATOM 1455 C C . CYS A 1 186 ? 39.934 -10.198 -2.358 1.00 88.12 186 CYS A C 1
ATOM 1457 O O . CYS A 1 186 ? 41.137 -10.276 -2.135 1.00 88.12 186 CYS A O 1
ATOM 1459 N N . CYS A 1 187 ? 39.173 -11.295 -2.387 1.00 83.44 187 CYS A N 1
ATOM 1460 C CA . CYS A 1 187 ? 39.723 -12.638 -2.199 1.00 83.44 187 CYS A CA 1
ATOM 1461 C C . CYS A 1 187 ? 40.706 -13.018 -3.315 1.00 83.44 187 CYS A C 1
ATOM 1463 O O . CYS A 1 187 ? 41.768 -13.556 -3.021 1.00 83.44 187 CYS A O 1
ATOM 1465 N N . LEU A 1 188 ? 40.411 -12.721 -4.580 1.00 85.44 188 LEU A N 1
ATOM 1466 C CA . LEU A 1 188 ? 41.311 -13.035 -5.691 1.00 85.44 188 LEU A CA 1
ATOM 1467 C C . LEU A 1 188 ? 42.582 -12.173 -5.646 1.00 85.44 188 LEU A C 1
ATOM 1469 O O . LEU A 1 188 ? 43.682 -12.689 -5.819 1.00 85.44 188 LEU A O 1
ATOM 1473 N N . CYS A 1 189 ? 42.452 -10.883 -5.338 1.00 81.88 189 CYS A N 1
ATOM 1474 C CA . CYS A 1 189 ? 43.574 -9.950 -5.277 1.00 81.88 189 CYS A CA 1
ATOM 1475 C C . CYS A 1 189 ? 44.429 -10.162 -4.010 1.00 81.88 189 CYS A C 1
ATOM 1477 O O . CYS A 1 189 ? 45.648 -10.277 -4.098 1.00 81.88 189 CYS A O 1
ATOM 1479 N N . CYS A 1 190 ? 43.821 -10.329 -2.831 1.00 77.31 190 CYS A N 1
ATOM 1480 C CA . CYS A 1 190 ? 44.544 -10.534 -1.571 1.00 77.31 190 CYS A CA 1
ATOM 1481 C C . CYS A 1 190 ? 45.003 -11.989 -1.373 1.00 77.31 190 CYS A C 1
ATOM 1483 O O . CYS A 1 190 ? 46.136 -12.214 -0.956 1.00 77.31 190 CYS A O 1
ATOM 1485 N N . CYS A 1 191 ? 44.191 -13.005 -1.685 1.00 69.56 191 CYS A N 1
ATOM 1486 C CA . CYS A 1 191 ? 44.612 -14.405 -1.522 1.00 69.56 191 CYS A CA 1
ATOM 1487 C C . CYS A 1 191 ? 45.374 -14.951 -2.741 1.00 69.56 191 CYS A C 1
ATOM 1489 O O . CYS A 1 191 ? 46.255 -15.787 -2.563 1.00 69.56 191 CYS A O 1
ATOM 1491 N N . GLY A 1 192 ? 45.118 -14.461 -3.957 1.00 62.38 192 GLY A N 1
ATOM 1492 C CA . GLY A 1 192 ? 45.896 -14.821 -5.148 1.00 62.38 192 GLY A CA 1
ATOM 1493 C C . GLY A 1 192 ? 47.256 -14.120 -5.203 1.00 62.38 192 GLY A C 1
ATOM 1494 O O . GLY A 1 192 ? 48.270 -14.778 -5.403 1.00 62.38 192 GLY A O 1
ATOM 1495 N N . CYS A 1 193 ? 47.337 -12.812 -4.933 1.00 60.44 193 CYS A N 1
ATOM 1496 C CA . CYS A 1 193 ? 48.622 -12.103 -5.021 1.00 60.44 193 CYS A CA 1
ATOM 1497 C C . CYS A 1 193 ? 49.401 -12.048 -3.693 1.00 60.44 193 CYS A C 1
ATOM 1499 O O . CYS A 1 193 ? 50.633 -12.098 -3.723 1.00 60.44 193 CYS A O 1
ATOM 1501 N N . CYS A 1 194 ? 48.754 -11.992 -2.517 1.00 59.66 194 CYS A N 1
ATOM 1502 C CA . CYS A 1 194 ? 49.484 -11.893 -1.238 1.00 59.66 194 CYS A CA 1
ATOM 1503 C C . CYS A 1 194 ? 49.774 -13.246 -0.562 1.00 59.66 194 CYS A C 1
ATOM 1505 O O . CYS A 1 194 ? 50.789 -13.354 0.130 1.00 59.66 194 CYS A O 1
ATOM 1507 N N . CYS A 1 195 ? 48.967 -14.299 -0.766 1.00 58.44 195 CYS A N 1
ATOM 1508 C CA . CYS A 1 195 ? 49.263 -15.618 -0.177 1.00 58.44 195 CYS A CA 1
ATOM 1509 C C . CYS A 1 195 ? 50.266 -16.444 -1.002 1.00 58.44 195 CYS A C 1
ATOM 1511 O O . CYS A 1 195 ? 51.034 -17.204 -0.412 1.00 58.44 195 CYS A O 1
ATOM 1513 N N . LEU A 1 196 ? 50.336 -16.263 -2.327 1.00 57.22 196 LEU A N 1
ATOM 1514 C CA . LEU A 1 196 ? 51.349 -16.925 -3.166 1.00 57.22 196 LEU A CA 1
ATOM 1515 C C . LEU A 1 196 ? 52.764 -16.352 -2.952 1.00 57.22 196 LEU A C 1
ATOM 1517 O O . LEU A 1 196 ? 53.743 -17.083 -3.072 1.00 57.22 196 LEU A O 1
ATOM 1521 N N . ARG A 1 197 ? 52.898 -15.083 -2.534 1.00 58.06 197 ARG A N 1
ATOM 1522 C CA . ARG A 1 197 ? 54.210 -14.441 -2.313 1.00 58.06 197 ARG A CA 1
ATOM 1523 C C . ARG A 1 197 ? 54.863 -14.762 -0.959 1.00 58.06 197 ARG A C 1
ATOM 1525 O O . ARG A 1 197 ? 56.061 -14.564 -0.807 1.00 58.06 197 ARG A O 1
ATOM 1532 N N . ARG A 1 198 ? 54.123 -15.290 0.027 1.00 57.44 198 ARG A N 1
ATOM 1533 C CA . ARG A 1 198 ? 54.678 -15.662 1.352 1.00 57.44 198 ARG A CA 1
ATOM 1534 C C . ARG A 1 198 ? 55.216 -17.093 1.449 1.00 57.44 198 ARG A C 1
ATOM 1536 O O . ARG A 1 198 ? 55.721 -17.464 2.503 1.00 57.44 198 ARG A O 1
ATOM 1543 N N . LYS A 1 199 ? 55.143 -17.897 0.381 1.00 56.38 199 LYS A N 1
ATOM 1544 C CA . LYS A 1 199 ? 55.606 -19.298 0.404 1.00 56.38 199 LYS A CA 1
ATOM 1545 C C . LYS A 1 199 ? 57.025 -19.523 -0.141 1.00 56.38 199 LYS A C 1
ATOM 1547 O O . LYS A 1 199 ? 57.431 -20.674 -0.230 1.00 56.38 199 LYS A O 1
ATOM 1552 N N . SER A 1 200 ? 57.789 -18.469 -0.459 1.00 55.56 200 SER A N 1
ATOM 1553 C CA . SER A 1 200 ? 59.169 -18.605 -0.969 1.00 55.56 200 SER A CA 1
ATOM 1554 C C . SER A 1 200 ? 60.281 -18.339 0.056 1.00 55.56 200 SER A C 1
ATOM 1556 O O . SER A 1 200 ? 61.446 -18.303 -0.325 1.00 55.56 200 SER A O 1
ATOM 1558 N N . SER A 1 201 ? 59.979 -18.161 1.344 1.00 53.69 201 SER A N 1
ATOM 1559 C CA . SER A 1 201 ? 61.000 -17.925 2.377 1.00 53.69 201 SER A CA 1
ATOM 1560 C C . SER A 1 201 ? 61.040 -19.038 3.422 1.00 53.69 201 SER A C 1
ATOM 1562 O O . SER A 1 201 ? 60.766 -18.820 4.597 1.00 53.69 201 SER A O 1
ATOM 1564 N N . LYS A 1 202 ? 61.426 -20.242 2.984 1.00 59.91 202 LYS A N 1
ATOM 1565 C CA . LYS A 1 202 ? 62.216 -21.173 3.806 1.00 59.91 202 LYS A CA 1
ATOM 1566 C C . LYS A 1 202 ? 63.149 -21.999 2.921 1.00 59.91 202 LYS A C 1
ATOM 1568 O O . LYS A 1 202 ? 62.790 -23.099 2.524 1.00 59.91 202 LYS A O 1
ATOM 1573 N N . VAL A 1 203 ? 64.351 -21.475 2.689 1.00 55.69 203 VAL A N 1
ATOM 1574 C CA . VAL A 1 203 ? 65.586 -22.274 2.722 1.00 55.69 203 VAL A CA 1
ATOM 1575 C C . VAL A 1 203 ? 66.656 -21.423 3.414 1.00 55.69 203 VAL A C 1
ATOM 1577 O O . VAL A 1 203 ? 67.238 -20.529 2.815 1.00 55.69 203 VAL A O 1
ATOM 1580 N N . ALA A 1 204 ? 66.793 -21.647 4.716 1.00 50.72 204 ALA A N 1
ATOM 1581 C CA . ALA A 1 204 ? 67.943 -21.356 5.576 1.00 50.72 204 ALA A CA 1
ATOM 1582 C C . ALA A 1 204 ? 67.632 -22.151 6.859 1.00 50.72 204 ALA A C 1
ATOM 1584 O O . ALA A 1 204 ? 66.844 -21.706 7.691 1.00 50.72 204 ALA A O 1
ATOM 1585 N N . GLU A 1 205 ? 67.716 -23.478 6.799 1.00 55.91 205 GLU A N 1
ATOM 1586 C CA . GLU A 1 205 ? 68.916 -24.287 7.063 1.00 55.91 205 GLU A CA 1
ATOM 1587 C C . GLU A 1 205 ? 69.482 -24.055 8.479 1.00 55.91 205 GLU A C 1
ATOM 1589 O O . GLU A 1 205 ? 69.943 -22.972 8.820 1.00 55.91 205 GLU A O 1
ATOM 1594 N N . ASP A 1 206 ? 69.320 -25.109 9.286 1.00 56.12 206 ASP A N 1
ATOM 1595 C CA . ASP A 1 206 ? 70.043 -25.530 10.489 1.00 56.12 206 ASP A CA 1
ATOM 1596 C C . ASP A 1 206 ? 70.526 -24.519 11.539 1.00 56.12 206 ASP A C 1
ATOM 1598 O O . ASP A 1 206 ? 71.491 -23.797 11.322 1.00 56.12 206 ASP A O 1
ATOM 1602 N N . THR A 1 207 ? 70.030 -24.655 12.784 1.00 47.72 207 THR A N 1
ATOM 1603 C CA . THR A 1 207 ? 70.867 -25.200 13.882 1.00 47.72 207 THR A CA 1
ATOM 1604 C C . THR A 1 207 ? 70.086 -25.567 15.165 1.00 47.72 207 THR A C 1
ATOM 1606 O O . THR A 1 207 ? 69.459 -24.732 15.802 1.00 47.72 207 THR A O 1
ATOM 1609 N N . SER A 1 208 ? 70.295 -26.817 15.609 1.00 45.91 208 SER A N 1
ATOM 1610 C CA . SER A 1 208 ? 70.625 -27.220 16.996 1.00 45.91 208 SER A CA 1
ATOM 1611 C C . SER A 1 208 ? 69.543 -27.321 18.102 1.00 45.91 208 SER A C 1
ATOM 1613 O O . SER A 1 208 ? 69.038 -26.323 18.595 1.00 45.91 208 SER A O 1
ATOM 1615 N N . LYS A 1 209 ? 69.321 -28.576 18.562 1.00 51.75 209 LYS A N 1
ATOM 1616 C CA . LYS A 1 209 ? 69.367 -29.106 19.964 1.00 51.75 209 LYS A CA 1
ATOM 1617 C C . LYS A 1 209 ? 68.730 -28.243 21.088 1.00 51.75 209 LYS A C 1
ATOM 1619 O O . LYS A 1 209 ? 69.087 -27.094 21.260 1.00 51.75 209 LYS A O 1
ATOM 1624 N N . LYS A 1 210 ? 67.954 -28.749 22.062 1.00 49.47 210 LYS A N 1
ATOM 1625 C CA . LYS A 1 210 ? 68.114 -29.973 22.879 1.00 49.47 210 LYS A CA 1
ATOM 1626 C C . LYS A 1 210 ? 66.926 -30.093 23.871 1.00 49.47 210 LYS A C 1
ATOM 1628 O O . LYS A 1 210 ? 66.466 -29.081 24.378 1.00 49.47 210 LYS A O 1
ATOM 1633 N N . ASN A 1 211 ? 66.516 -31.331 24.171 1.00 47.78 211 ASN A N 1
ATOM 1634 C CA . ASN A 1 211 ? 65.865 -31.874 25.385 1.00 47.78 211 ASN A CA 1
ATOM 1635 C C . ASN A 1 211 ? 65.407 -30.949 26.535 1.00 47.78 211 ASN A C 1
ATOM 1637 O O . ASN A 1 211 ? 66.211 -30.200 27.082 1.00 47.78 211 ASN A O 1
ATOM 1641 N N . GLY A 1 212 ? 64.232 -31.260 27.110 1.00 46.34 212 GLY A N 1
ATOM 1642 C CA . GLY A 1 212 ? 64.016 -31.021 28.544 1.00 46.34 212 GLY A CA 1
ATOM 1643 C C . GLY A 1 212 ? 62.597 -31.165 29.105 1.00 46.34 212 GLY A C 1
ATOM 1644 O O . GLY A 1 212 ? 61.931 -30.166 29.305 1.00 46.34 212 GLY A O 1
ATOM 1645 N N . LYS A 1 213 ? 62.243 -32.394 29.506 1.00 48.81 213 LYS A N 1
ATOM 1646 C CA . LYS A 1 213 ? 61.355 -32.771 30.633 1.00 48.81 213 LYS A CA 1
ATOM 1647 C C . LYS A 1 213 ? 59.850 -32.435 30.623 1.00 48.81 213 LYS A C 1
ATOM 1649 O O . LYS A 1 213 ? 59.405 -31.302 30.740 1.00 48.81 213 LYS A O 1
ATOM 1654 N N . ALA A 1 214 ? 59.094 -33.528 30.714 1.00 56.81 214 ALA A N 1
ATOM 1655 C CA . ALA A 1 214 ? 57.752 -33.626 31.268 1.00 56.81 214 ALA A CA 1
ATOM 1656 C C . ALA A 1 214 ? 57.669 -33.196 32.746 1.00 56.81 214 ALA A C 1
ATOM 1658 O O . ALA A 1 214 ? 58.598 -33.456 33.513 1.00 56.81 214 ALA A O 1
ATOM 1659 N N . SER A 1 215 ? 56.508 -32.669 33.159 1.00 46.56 215 SER A N 1
ATOM 1660 C CA . SER A 1 215 ? 55.898 -32.926 34.475 1.00 46.56 215 SER A CA 1
ATOM 1661 C C . SER A 1 215 ? 54.527 -32.242 34.624 1.00 46.56 215 SER A C 1
ATOM 1663 O O . SER A 1 215 ? 54.465 -31.020 34.634 1.00 46.56 215 SER A O 1
ATOM 1665 N N . LYS A 1 216 ? 53.508 -33.078 34.893 1.00 46.72 216 LYS A N 1
ATOM 1666 C CA . LYS A 1 216 ? 52.309 -32.867 35.744 1.00 46.72 216 LYS A CA 1
ATOM 1667 C C . LYS A 1 216 ? 51.273 -31.822 35.289 1.00 46.72 216 LYS A C 1
ATOM 1669 O O . LYS A 1 216 ? 51.572 -30.654 35.125 1.00 46.72 216 LYS A O 1
ATOM 1674 N N . ALA A 1 217 ? 50.063 -32.244 34.920 1.00 47.50 217 ALA A N 1
ATOM 1675 C CA . ALA A 1 217 ? 48.953 -32.735 35.758 1.00 47.50 217 ALA A CA 1
ATOM 1676 C C . ALA A 1 217 ? 48.090 -31.598 36.340 1.00 47.50 217 ALA A C 1
ATOM 1678 O O . ALA A 1 217 ? 48.588 -30.775 37.092 1.00 47.50 217 ALA A O 1
ATOM 1679 N N . ALA A 1 218 ? 46.802 -31.657 35.974 1.00 49.69 218 ALA A N 1
ATOM 1680 C CA . ALA A 1 218 ? 45.599 -31.222 36.690 1.00 49.69 218 ALA A CA 1
ATOM 1681 C C . ALA A 1 218 ? 45.583 -29.840 37.377 1.00 49.69 218 ALA A C 1
ATOM 1683 O O . ALA A 1 218 ? 46.242 -29.640 38.382 1.00 49.69 218 ALA A O 1
ATOM 1684 N N . GLU A 1 219 ? 44.672 -28.954 36.960 1.00 47.16 219 GLU A N 1
ATOM 1685 C CA . GLU A 1 219 ? 43.423 -28.701 37.702 1.00 47.16 219 GLU A CA 1
ATOM 1686 C C . GLU A 1 219 ? 42.573 -27.592 37.054 1.00 47.16 219 GLU A C 1
ATOM 1688 O O . GLU A 1 219 ? 43.064 -26.557 36.623 1.00 47.16 219 GLU A O 1
ATOM 1693 N N . LYS A 1 220 ? 41.265 -27.868 37.023 1.00 45.03 220 LYS A N 1
ATOM 1694 C CA . LYS A 1 220 ? 40.127 -26.972 37.280 1.00 45.03 220 LYS A CA 1
ATOM 1695 C C . LYS A 1 220 ? 40.185 -25.516 36.789 1.00 45.03 220 LYS A C 1
ATOM 1697 O O . LYS A 1 220 ? 40.807 -24.643 37.376 1.00 45.03 220 LYS A O 1
ATOM 1702 N N . GLY A 1 221 ? 39.323 -25.279 35.800 1.00 50.34 221 GLY A N 1
ATOM 1703 C CA . GLY A 1 221 ? 38.327 -24.207 35.728 1.00 50.34 221 GLY A CA 1
ATOM 1704 C C . GLY A 1 221 ? 38.551 -22.895 36.483 1.00 50.34 221 GLY A C 1
ATOM 1705 O O . GLY A 1 221 ? 38.545 -22.855 37.708 1.00 50.34 221 GLY A O 1
ATOM 1706 N N . LYS A 1 222 ? 38.478 -21.791 35.736 1.00 50.19 222 LYS A N 1
ATOM 1707 C CA . LYS A 1 222 ? 37.689 -20.626 36.148 1.00 50.19 222 LYS A CA 1
ATOM 1708 C C . LYS A 1 222 ? 37.370 -19.747 34.946 1.00 50.19 222 LYS A C 1
ATOM 1710 O O . LYS A 1 222 ? 38.260 -19.266 34.253 1.00 50.19 222 LYS A O 1
ATOM 1715 N N . ALA A 1 223 ? 36.074 -19.560 34.726 1.00 53.25 223 ALA A N 1
ATOM 1716 C CA . ALA A 1 223 ? 35.532 -18.471 33.939 1.00 53.25 223 ALA A CA 1
ATOM 1717 C C . ALA A 1 223 ? 36.032 -17.130 34.498 1.00 53.25 223 ALA A C 1
ATOM 1719 O O . ALA A 1 223 ? 36.017 -16.920 35.712 1.00 53.25 223 ALA A O 1
ATOM 1720 N N . ALA A 1 224 ? 36.432 -16.225 33.610 1.00 54.25 224 ALA A N 1
ATOM 1721 C CA . ALA A 1 224 ? 36.638 -14.819 33.923 1.00 54.25 224 ALA A CA 1
ATOM 1722 C C . ALA A 1 224 ? 35.623 -13.993 33.124 1.00 54.25 224 ALA A C 1
ATOM 1724 O O . ALA A 1 224 ? 35.909 -13.455 32.059 1.00 54.25 224 ALA A O 1
ATOM 1725 N N . THR A 1 225 ? 34.404 -13.933 33.655 1.00 51.62 225 THR A N 1
ATOM 1726 C CA . THR A 1 225 ? 33.507 -12.784 33.514 1.00 51.62 225 THR A CA 1
ATOM 1727 C C . THR A 1 225 ? 34.184 -11.560 34.126 1.00 51.62 225 THR A C 1
ATOM 1729 O O . THR A 1 225 ? 34.563 -11.585 35.297 1.00 51.62 225 THR A O 1
ATOM 1732 N N . ALA A 1 226 ? 34.330 -10.490 33.347 1.00 59.28 226 ALA A N 1
ATOM 1733 C CA . ALA A 1 226 ? 34.730 -9.183 33.853 1.00 59.28 226 ALA A CA 1
ATOM 1734 C C . ALA A 1 226 ? 33.535 -8.520 34.574 1.00 59.28 226 ALA A C 1
ATOM 1736 O O . ALA A 1 226 ? 32.464 -8.424 33.970 1.00 59.28 226 ALA A O 1
ATOM 1737 N N . PRO A 1 227 ? 33.675 -8.069 35.835 1.00 59.44 227 PRO A N 1
ATOM 1738 C CA . PRO A 1 227 ? 32.631 -7.317 36.514 1.00 59.44 227 PRO A CA 1
ATOM 1739 C C . PRO A 1 227 ? 32.678 -5.827 36.152 1.00 59.44 227 PRO A C 1
ATOM 1741 O O . PRO A 1 227 ? 33.738 -5.199 36.096 1.00 59.44 227 PRO A O 1
ATOM 1744 N N . ALA A 1 228 ? 31.482 -5.278 35.947 1.00 54.38 228 ALA A N 1
ATOM 1745 C CA . ALA A 1 228 ? 31.200 -3.857 35.878 1.00 54.38 228 ALA A CA 1
ATOM 1746 C C . ALA A 1 228 ? 31.580 -3.162 37.197 1.00 54.38 228 ALA A C 1
ATOM 1748 O O . ALA A 1 228 ? 31.278 -3.650 38.286 1.00 54.38 228 ALA A O 1
ATOM 1749 N N . LYS A 1 229 ? 32.233 -2.002 37.093 1.00 59.34 229 LYS A N 1
ATOM 1750 C CA . LYS A 1 229 ? 32.428 -1.077 38.211 1.00 59.34 229 LYS A CA 1
ATOM 1751 C C . LYS A 1 229 ? 31.145 -0.273 38.421 1.00 59.34 229 LYS A C 1
ATOM 1753 O O . LYS A 1 229 ? 30.877 0.660 37.671 1.00 59.34 229 LYS A O 1
ATOM 1758 N N . GLU A 1 230 ? 30.410 -0.599 39.477 1.00 56.50 230 GLU A N 1
ATOM 1759 C CA . GLU A 1 230 ? 29.659 0.391 40.248 1.00 56.50 230 GLU A CA 1
ATOM 1760 C C . GLU A 1 230 ? 30.614 1.078 41.233 1.00 56.50 230 GLU A C 1
ATOM 1762 O O . GLU A 1 230 ? 31.330 0.421 41.989 1.00 56.50 230 GLU A O 1
ATOM 1767 N N . THR A 1 231 ? 30.579 2.408 41.277 1.00 56.34 231 THR A N 1
ATOM 1768 C CA . THR A 1 231 ? 30.941 3.163 42.483 1.00 56.34 231 THR A CA 1
ATOM 1769 C C . THR A 1 231 ? 29.819 4.138 42.777 1.00 56.34 231 THR A C 1
ATOM 1771 O O . THR A 1 231 ? 29.707 5.199 42.172 1.00 56.34 231 THR A O 1
ATOM 1774 N N . ASN A 1 232 ? 28.992 3.721 43.726 1.00 61.72 232 ASN A N 1
ATOM 1775 C CA . ASN A 1 232 ? 28.074 4.536 44.494 1.00 61.72 232 ASN A CA 1
ATOM 1776 C C . ASN A 1 232 ? 28.877 5.265 45.592 1.00 61.72 232 ASN A C 1
ATOM 1778 O O . ASN A 1 232 ? 29.639 4.624 46.320 1.00 61.72 232 ASN A O 1
ATOM 1782 N N . LYS A 1 233 ? 28.719 6.587 45.732 1.00 56.78 233 LYS A N 1
ATOM 1783 C CA . LYS A 1 233 ? 29.078 7.302 46.967 1.00 56.78 233 LYS A CA 1
ATOM 1784 C C . LYS A 1 233 ? 28.150 8.496 47.204 1.00 56.78 233 LYS A C 1
ATOM 1786 O O . LYS A 1 233 ? 28.365 9.584 46.689 1.00 56.78 233 LYS A O 1
ATOM 1791 N N . SER A 1 234 ? 27.119 8.229 48.005 1.00 53.62 234 SER A N 1
ATOM 1792 C CA . SER A 1 234 ? 26.643 9.016 49.155 1.00 53.62 234 SER A CA 1
ATOM 1793 C C . SER A 1 234 ? 27.213 10.435 49.324 1.00 53.62 234 SER A C 1
ATOM 1795 O O . SER A 1 234 ? 28.411 10.583 49.566 1.00 53.62 234 SER A O 1
ATOM 1797 N N . ASN A 1 235 ? 26.338 11.448 49.412 1.00 58.00 235 ASN A N 1
ATOM 1798 C CA . ASN A 1 235 ? 26.108 12.113 50.702 1.00 58.00 235 ASN A CA 1
ATOM 1799 C C . ASN A 1 235 ? 24.897 13.068 50.732 1.00 58.00 235 ASN A C 1
ATOM 1801 O O . ASN A 1 235 ? 24.818 14.083 50.053 1.00 58.00 235 ASN A O 1
ATOM 1805 N N . ASN A 1 236 ? 24.000 12.676 51.628 1.00 56.09 236 ASN A N 1
ATOM 1806 C CA . ASN A 1 236 ? 23.059 13.391 52.484 1.00 56.09 236 ASN A CA 1
ATOM 1807 C C . ASN A 1 236 ? 23.358 14.877 52.844 1.00 56.09 236 ASN A C 1
ATOM 1809 O O . ASN A 1 236 ? 24.489 15.240 53.158 1.00 56.09 236 ASN A O 1
ATOM 1813 N N . LYS A 1 237 ? 22.251 15.618 53.033 1.00 53.75 237 LYS A N 1
ATOM 1814 C CA . LYS A 1 237 ? 21.961 16.601 54.107 1.00 53.75 237 LYS A CA 1
ATOM 1815 C C . LYS A 1 237 ? 22.508 18.038 54.049 1.00 53.75 237 LYS A C 1
ATOM 1817 O O . LYS A 1 237 ? 23.652 18.295 54.412 1.00 53.75 237 LYS A O 1
ATOM 1822 N N . LYS A 1 238 ? 21.579 18.979 53.829 1.00 51.53 238 LYS A N 1
ATOM 1823 C CA . LYS A 1 238 ? 21.336 20.273 54.529 1.00 51.53 238 LYS A CA 1
ATOM 1824 C C . LYS A 1 238 ? 20.403 21.094 53.623 1.00 51.53 238 LYS A C 1
ATOM 1826 O O . LYS A 1 238 ? 20.604 21.068 52.421 1.00 51.53 238 LYS A O 1
ATOM 1831 N N . LYS A 1 239 ? 19.418 21.855 54.076 1.00 51.41 239 LYS A N 1
ATOM 1832 C CA . L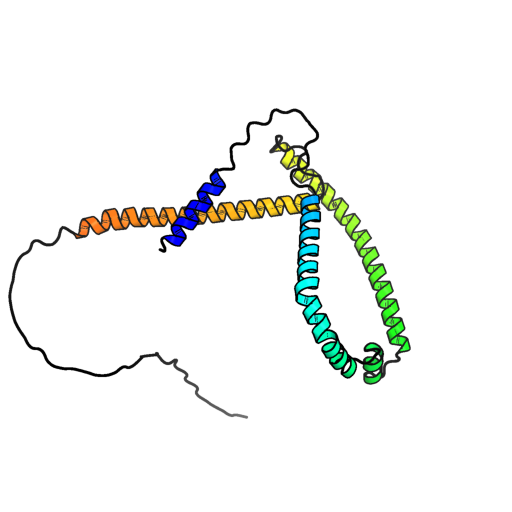YS A 1 239 ? 18.833 22.183 55.376 1.00 51.41 239 LYS A CA 1
ATOM 1833 C C . LYS A 1 239 ? 17.492 22.839 55.035 1.00 51.41 239 LYS A C 1
ATOM 1835 O O . LYS A 1 239 ? 17.450 23.478 53.961 1.00 51.41 239 LYS A O 1
#

Foldseek 3Di:
DDPVVVVVVVVVVVVVVVPPDDPDDDDDPPPDAQPDDCCVVVVVVVVVVCVVVCCCVPPVVVVCVVCVVVVCVVCCVVQPPDNLVVVCVVVVHDSVVVVVVVVVVVVVVVVVVVVVVVVVVVVQVVLLVVLVVVLVVVCVVPVVCPPNQDSGSVSVVVVVVVVVVVVVVVVVVVVVVVVVVVVVVCCCCCVVVVVVVVPPPDDDDDDDDDDDDDDDDDDDDDDDDDDDDDDDDDDDDDD

Radius of gyration: 36.61 Å; chains: 1; bounding box: 103×56×89 Å